Protein AF-A0A7C3CEM9-F1 (afdb_monomer_lite)

Sequence (308 aa):
MSDKPGARSRAERVAAATAAPSFWHRLLSWPRARAAWGRVAACLATAAIWWAVMEAWSPPFPYRAGDLPARDITARCAFEVVPSPELALVLDTEAQHTGSAAASGETIRLPRGHVLAHARHPITPAHIRLLRAEHAVYVASRSWLEAASYACAVAGLCLAIFVLCGVYLHYHYDALVWNLRSFLAMLGLSIVLLASAKAASADALRAELVPLLLFAMTVRAVFPREPSLLLAAVATLLVTVELGQGLGEFIIALSSAFAAILWLNHIRTRTKLLAVGGFTAGVTALTAIGVGILMEQTYGVVGAWRWL

Radius of gyration: 25.86 Å; chains: 1; bounding box: 63×43×93 Å

pLDDT: mean 73.72, std 13.26, range [33.94, 93.19]

Structure (mmCIF, N/CA/C/O backbone):
data_AF-A0A7C3CEM9-F1
#
_entry.id   AF-A0A7C3CEM9-F1
#
loop_
_atom_site.group_PDB
_atom_site.id
_atom_site.type_symbol
_atom_site.label_atom_id
_atom_site.label_alt_id
_atom_site.label_comp_id
_atom_site.label_asym_id
_atom_site.label_entity_id
_atom_site.label_seq_id
_atom_site.pdbx_PDB_ins_code
_atom_site.Cartn_x
_atom_site.Cartn_y
_atom_site.Cartn_z
_atom_site.occupancy
_atom_site.B_iso_or_equiv
_atom_site.auth_seq_id
_atom_site.auth_comp_id
_atom_site.auth_asym_id
_atom_site.auth_atom_id
_atom_site.pdbx_PDB_model_num
ATOM 1 N N . MET A 1 1 ? 36.452 14.705 -58.010 1.00 40.28 1 MET A N 1
ATOM 2 C CA . MET A 1 1 ? 36.272 15.772 -57.003 1.00 40.28 1 MET A CA 1
ATOM 3 C C . MET A 1 1 ? 35.427 15.208 -55.879 1.00 40.28 1 MET A C 1
ATOM 5 O O . MET A 1 1 ? 34.293 14.833 -56.126 1.00 40.28 1 MET A O 1
ATOM 9 N N . SER A 1 2 ? 36.035 15.011 -54.709 1.00 49.09 2 SER A N 1
ATOM 10 C CA . SER A 1 2 ? 35.391 14.420 -53.532 1.00 49.09 2 SER A CA 1
ATOM 11 C C . SER A 1 2 ? 34.765 15.544 -52.714 1.00 49.09 2 SER A C 1
ATOM 13 O O . SER A 1 2 ? 35.490 16.381 -52.175 1.00 49.09 2 SER A O 1
ATOM 15 N N . ASP A 1 3 ? 33.436 15.603 -52.703 1.00 46.53 3 ASP A N 1
ATOM 16 C CA . ASP A 1 3 ? 32.670 16.590 -51.950 1.00 46.53 3 ASP A CA 1
ATOM 17 C C . ASP A 1 3 ? 32.630 16.153 -50.477 1.00 46.53 3 ASP A C 1
ATOM 19 O O . ASP A 1 3 ? 32.014 15.145 -50.120 1.00 46.53 3 ASP A O 1
ATOM 23 N N . LYS A 1 4 ? 33.390 16.841 -49.618 1.00 50.44 4 LYS A N 1
ATOM 24 C CA . LYS A 1 4 ? 33.390 16.572 -48.174 1.00 50.44 4 LYS A CA 1
ATOM 25 C C . LYS A 1 4 ? 32.150 17.234 -47.567 1.00 50.44 4 LYS A C 1
ATOM 27 O O . LYS A 1 4 ? 32.004 18.445 -47.719 1.00 50.44 4 LYS A O 1
ATOM 32 N N . PRO A 1 5 ? 31.299 16.506 -46.821 1.00 52.69 5 PRO A N 1
ATOM 33 C CA . PRO A 1 5 ? 30.138 17.111 -46.184 1.00 52.69 5 PRO A CA 1
ATOM 34 C C . PRO A 1 5 ? 30.590 18.178 -45.177 1.00 52.69 5 PRO A C 1
ATOM 36 O O . PRO A 1 5 ? 31.401 17.909 -44.287 1.00 52.69 5 PRO A O 1
ATOM 39 N N . GLY A 1 6 ? 30.083 19.401 -45.356 1.00 59.97 6 GLY A N 1
ATOM 40 C CA . GLY A 1 6 ? 30.424 20.571 -44.549 1.00 59.97 6 GLY A CA 1
ATOM 41 C C . GLY A 1 6 ? 30.197 20.342 -43.053 1.00 59.97 6 GLY A C 1
ATOM 42 O O . GLY A 1 6 ? 29.186 19.778 -42.628 1.00 59.97 6 GLY A O 1
ATOM 43 N N . ALA A 1 7 ? 31.164 20.769 -42.241 1.00 60.16 7 ALA A N 1
ATOM 44 C CA . ALA A 1 7 ? 31.118 20.627 -40.792 1.00 60.16 7 ALA A CA 1
ATOM 45 C C . ALA A 1 7 ? 29.964 21.455 -40.201 1.00 60.16 7 ALA A C 1
ATOM 47 O O . ALA A 1 7 ? 29.966 22.682 -40.293 1.00 60.16 7 ALA A O 1
ATOM 48 N N . ARG A 1 8 ? 29.001 20.781 -39.555 1.00 62.88 8 ARG A N 1
ATOM 49 C CA . ARG A 1 8 ? 27.850 21.426 -38.901 1.00 62.88 8 ARG A CA 1
ATOM 50 C C . ARG A 1 8 ? 28.294 22.495 -37.904 1.00 62.88 8 ARG A C 1
ATOM 52 O O . ARG A 1 8 ? 29.136 22.237 -37.022 1.00 62.88 8 ARG A O 1
ATOM 59 N N . SER A 1 9 ? 27.687 23.671 -38.029 1.00 68.50 9 SER A N 1
ATOM 60 C CA . SER A 1 9 ? 27.961 24.851 -37.208 1.00 68.50 9 SER A CA 1
ATOM 61 C C . SER A 1 9 ? 27.660 24.570 -35.731 1.00 68.50 9 SER A C 1
ATOM 63 O O . SER A 1 9 ? 26.767 23.792 -35.390 1.00 68.50 9 SER A O 1
ATOM 65 N N . ARG A 1 10 ? 28.402 25.210 -34.816 1.00 59.34 10 ARG A N 1
ATOM 66 C CA . ARG A 1 10 ? 28.158 25.111 -33.363 1.00 59.34 10 ARG A CA 1
ATOM 67 C C . ARG A 1 10 ? 26.716 25.507 -33.015 1.00 59.34 10 ARG A C 1
ATOM 69 O O . ARG A 1 10 ? 26.140 24.911 -32.114 1.00 59.34 10 ARG A O 1
ATOM 76 N N . ALA A 1 11 ? 26.121 26.428 -33.774 1.00 67.31 11 ALA A N 1
ATOM 77 C CA . ALA A 1 11 ? 24.723 26.827 -33.631 1.00 67.31 11 ALA A CA 1
ATOM 78 C C . ALA A 1 11 ? 23.741 25.707 -34.019 1.00 67.31 11 ALA A C 1
ATOM 80 O O . ALA A 1 11 ? 22.773 25.490 -33.303 1.00 67.31 11 ALA A O 1
ATOM 81 N N . GLU A 1 12 ? 24.016 24.933 -35.075 1.00 61.84 12 GLU A N 1
ATOM 82 C CA . GLU A 1 12 ? 23.191 23.771 -35.453 1.00 61.84 12 GLU A CA 1
ATOM 83 C C . GLU A 1 12 ? 23.283 22.644 -34.422 1.00 61.84 12 GLU A C 1
ATOM 85 O O . GLU A 1 12 ? 22.293 21.972 -34.145 1.00 61.84 12 GLU A O 1
ATOM 90 N N . ARG A 1 13 ? 24.460 22.447 -33.812 1.00 59.59 13 ARG A N 1
ATOM 91 C CA . ARG A 1 13 ? 24.627 21.470 -32.723 1.00 59.59 13 ARG A CA 1
ATOM 92 C C . ARG A 1 13 ? 23.879 21.889 -31.460 1.00 59.59 13 ARG A C 1
ATOM 94 O O . ARG A 1 13 ? 23.304 21.037 -30.793 1.00 59.59 13 ARG A O 1
ATOM 101 N N . VAL A 1 14 ? 23.861 23.185 -31.153 1.00 58.22 14 VAL A N 1
ATOM 102 C CA . VAL A 1 14 ? 23.105 23.735 -30.020 1.00 58.22 14 VAL A CA 1
ATOM 103 C C . VAL A 1 14 ? 21.601 23.702 -30.300 1.00 58.22 14 VAL A C 1
ATOM 105 O O . VAL A 1 14 ? 20.853 23.285 -29.427 1.00 58.22 14 VAL A O 1
ATOM 108 N N . ALA A 1 15 ? 21.160 24.026 -31.519 1.00 55.03 15 ALA A N 1
ATOM 109 C CA . ALA A 1 15 ? 19.759 23.940 -31.936 1.00 55.03 15 ALA A CA 1
ATOM 110 C C . ALA A 1 15 ? 19.229 22.494 -31.940 1.00 55.03 15 ALA A C 1
ATOM 112 O O . ALA A 1 15 ? 18.098 22.246 -31.534 1.00 55.03 15 ALA A O 1
ATOM 113 N N . ALA A 1 16 ? 20.056 21.520 -32.333 1.00 55.16 16 ALA A N 1
ATOM 114 C CA . ALA A 1 16 ? 19.718 20.100 -32.236 1.00 55.16 16 ALA A CA 1
ATOM 115 C C . ALA A 1 16 ? 19.672 19.595 -30.781 1.00 55.16 16 ALA A C 1
ATOM 117 O O . ALA A 1 16 ? 18.919 18.672 -30.482 1.00 55.16 16 ALA A O 1
ATOM 118 N N . ALA A 1 17 ? 20.448 20.200 -29.875 1.00 57.91 17 ALA A N 1
ATOM 119 C CA . ALA A 1 17 ? 20.418 19.887 -28.447 1.00 57.91 17 ALA A CA 1
ATOM 120 C C . ALA A 1 17 ? 19.236 20.550 -27.712 1.00 57.91 17 ALA A C 1
ATOM 122 O O . ALA A 1 17 ? 18.748 19.998 -26.728 1.00 57.91 17 ALA A O 1
ATOM 123 N N . THR A 1 18 ? 18.749 21.704 -28.184 1.00 50.19 18 THR A N 1
ATOM 124 C CA . THR A 1 18 ? 17.581 22.401 -27.615 1.00 50.19 18 THR A CA 1
ATOM 125 C C . THR A 1 18 ? 16.252 21.989 -28.246 1.00 50.19 18 THR A C 1
ATOM 127 O O . THR A 1 18 ? 15.205 22.193 -27.636 1.00 50.19 18 THR A O 1
ATOM 130 N N . ALA A 1 19 ? 16.264 21.332 -29.407 1.00 51.72 19 ALA A N 1
ATOM 131 C CA . ALA A 1 19 ? 15.084 20.724 -30.014 1.00 51.72 19 ALA A CA 1
ATOM 132 C C . ALA A 1 19 ? 14.790 19.328 -29.433 1.00 51.72 19 ALA A C 1
ATOM 134 O O . ALA A 1 19 ? 14.560 18.370 -30.169 1.00 51.72 19 ALA A O 1
ATOM 135 N N . ALA A 1 20 ? 14.771 19.192 -28.104 1.00 55.62 20 ALA A N 1
ATOM 136 C CA . ALA A 1 20 ? 14.019 18.105 -27.493 1.00 55.62 20 ALA A CA 1
ATOM 137 C C . ALA A 1 20 ? 12.533 18.391 -27.789 1.00 55.62 20 ALA A C 1
ATOM 139 O O . ALA A 1 20 ? 12.031 19.434 -27.364 1.00 55.62 20 ALA A O 1
ATOM 140 N N . PRO A 1 21 ? 11.820 17.541 -28.553 1.00 56.59 21 PRO A N 1
ATOM 141 C CA . PRO A 1 21 ? 10.422 17.789 -28.881 1.00 56.59 21 PRO A CA 1
ATOM 142 C C . PRO A 1 21 ? 9.636 18.021 -27.597 1.00 56.59 21 PRO A C 1
ATOM 144 O O . PRO A 1 21 ? 9.720 17.203 -26.676 1.00 56.59 21 PRO A O 1
ATOM 147 N N . SER A 1 22 ? 8.902 19.132 -27.540 1.00 59.75 22 SER A N 1
ATOM 148 C CA . SER A 1 22 ? 8.152 19.518 -26.352 1.00 59.75 22 SER A CA 1
ATOM 149 C C . SER A 1 22 ? 7.199 18.396 -25.931 1.00 59.75 22 SER A C 1
ATOM 151 O O . SER A 1 22 ? 6.594 17.716 -26.767 1.00 59.75 22 SER A O 1
ATOM 153 N N . PHE A 1 23 ? 7.071 18.208 -24.616 1.00 61.41 23 PHE A N 1
ATOM 154 C CA . PHE A 1 23 ? 6.183 17.223 -23.990 1.00 61.41 23 PHE A CA 1
ATOM 155 C C . PHE A 1 23 ? 4.787 17.203 -24.638 1.00 61.41 23 PHE A C 1
ATOM 157 O O . PHE A 1 23 ? 4.276 16.138 -24.994 1.00 61.41 23 PHE A O 1
ATOM 164 N N . TRP A 1 24 ? 4.237 18.396 -24.888 1.00 59.81 24 TRP A N 1
ATOM 165 C CA . TRP A 1 24 ? 2.926 18.612 -25.491 1.00 59.81 24 TRP A CA 1
ATOM 166 C C . TRP A 1 24 ? 2.824 18.105 -26.929 1.00 59.81 24 TRP A C 1
ATOM 168 O O . TRP A 1 24 ? 1.836 17.466 -27.268 1.00 59.81 24 TRP A O 1
ATOM 178 N N . HIS A 1 25 ? 3.839 18.296 -27.776 1.00 63.19 25 HIS A N 1
ATOM 179 C CA . HIS A 1 25 ? 3.747 17.884 -29.181 1.00 63.19 25 HIS A CA 1
ATOM 180 C C . HIS A 1 25 ? 3.763 16.355 -29.351 1.00 63.19 25 HIS A C 1
ATOM 182 O O . HIS A 1 25 ? 3.172 15.832 -30.295 1.00 63.19 25 HIS A O 1
ATOM 188 N N . ARG A 1 26 ? 4.402 15.623 -28.426 1.00 62.25 26 ARG A N 1
ATOM 189 C CA . ARG A 1 26 ? 4.334 14.150 -28.373 1.00 62.25 26 ARG A CA 1
ATOM 190 C C . ARG A 1 26 ? 3.017 13.652 -27.773 1.00 62.25 26 ARG A C 1
ATOM 192 O O . ARG A 1 26 ? 2.481 12.651 -28.235 1.00 62.25 26 ARG A O 1
ATOM 199 N N . LEU A 1 27 ? 2.469 14.378 -26.795 1.00 63.22 27 LEU A N 1
ATOM 200 C CA . LEU A 1 27 ? 1.179 14.045 -26.187 1.00 63.22 27 LEU A CA 1
ATOM 201 C C . LEU A 1 27 ? 0.026 14.257 -27.180 1.00 63.22 27 LEU A C 1
ATOM 203 O O . LEU A 1 27 ? -0.891 13.449 -27.261 1.00 63.22 27 LEU A O 1
ATOM 207 N N . LEU A 1 28 ? 0.099 15.321 -27.982 1.00 63.16 28 LEU A N 1
ATOM 208 C CA . LEU A 1 28 ? -0.888 15.658 -29.009 1.00 63.16 28 LEU A CA 1
ATOM 209 C C . LEU A 1 28 ? -0.757 14.814 -30.290 1.00 63.16 28 LEU A C 1
ATOM 211 O O . LEU A 1 28 ? -1.727 14.717 -31.038 1.00 63.16 28 LEU A O 1
ATOM 215 N N . SER A 1 29 ? 0.392 14.175 -30.554 1.00 63.25 29 SER A N 1
ATOM 216 C CA . SER A 1 29 ? 0.555 13.236 -31.683 1.00 63.25 29 SER A CA 1
ATOM 217 C C . SER A 1 29 ? 0.147 11.791 -31.353 1.00 63.25 29 SER A C 1
ATOM 219 O O . SER A 1 29 ? -0.016 10.970 -32.261 1.00 63.25 29 SER A O 1
ATOM 221 N N . TRP A 1 30 ? -0.125 11.510 -30.074 1.00 56.12 30 TRP A N 1
ATOM 222 C CA . TRP A 1 30 ? -0.622 10.243 -29.531 1.00 56.12 30 TRP A CA 1
ATOM 223 C C . TRP A 1 30 ? -1.891 9.657 -30.196 1.00 56.12 30 TRP A C 1
ATOM 225 O O . TRP A 1 30 ? -1.940 8.434 -30.371 1.00 56.12 30 TRP A O 1
ATOM 235 N N . PRO A 1 31 ? -2.907 10.435 -30.641 1.00 56.78 31 PRO A N 1
ATOM 236 C CA . PRO A 1 31 ? -4.196 9.856 -31.026 1.00 56.78 31 PRO A CA 1
ATOM 237 C C . PRO A 1 31 ? -4.218 9.125 -32.383 1.00 56.78 31 PRO A C 1
ATOM 239 O O . PRO A 1 31 ? -5.260 8.581 -32.746 1.00 56.78 31 PRO A O 1
ATOM 242 N N . ARG A 1 32 ? -3.109 9.052 -33.141 1.00 56.69 32 ARG A N 1
ATOM 243 C CA . ARG A 1 32 ? -3.084 8.407 -34.477 1.00 56.69 32 ARG A CA 1
ATOM 244 C C . ARG A 1 32 ? -2.635 6.942 -34.508 1.00 56.69 32 ARG A C 1
ATOM 246 O O . ARG A 1 32 ? -2.828 6.283 -35.528 1.00 56.69 32 ARG A O 1
ATOM 253 N N . ALA A 1 33 ? -2.102 6.384 -33.422 1.00 61.75 33 ALA A N 1
ATOM 254 C CA . ALA A 1 33 ? -1.751 4.963 -33.375 1.00 61.75 33 ALA A CA 1
ATOM 255 C C . ALA A 1 33 ? -2.906 4.141 -32.776 1.00 61.75 33 ALA A C 1
ATOM 257 O O . ALA A 1 33 ? -3.117 4.159 -31.566 1.00 61.75 33 ALA A O 1
ATOM 258 N N . ARG A 1 34 ? -3.631 3.353 -33.588 1.00 58.56 34 ARG A N 1
ATOM 259 C CA . ARG A 1 34 ? -4.667 2.398 -33.111 1.00 58.56 34 ARG A CA 1
ATOM 260 C C . ARG A 1 34 ? -4.175 1.480 -31.976 1.00 58.56 34 ARG A C 1
ATOM 262 O O . ARG A 1 34 ? -4.958 1.074 -31.127 1.00 58.56 34 ARG A O 1
ATOM 269 N N . ALA A 1 35 ? -2.870 1.206 -31.923 1.00 61.72 35 ALA A N 1
ATOM 270 C CA . ALA A 1 35 ? -2.231 0.424 -30.866 1.00 61.72 35 ALA A CA 1
ATOM 271 C C . ALA A 1 35 ? -2.192 1.119 -29.486 1.00 61.72 35 ALA A C 1
ATOM 273 O O . ALA A 1 35 ? -2.075 0.438 -28.470 1.00 61.72 35 ALA A O 1
ATOM 274 N N . ALA A 1 36 ? -2.296 2.452 -29.419 1.00 63.38 36 ALA A N 1
ATOM 275 C CA . ALA A 1 36 ? -2.315 3.193 -28.156 1.00 63.38 36 ALA A CA 1
ATOM 276 C C . ALA A 1 36 ? -3.639 3.003 -27.398 1.00 63.38 36 ALA A C 1
ATOM 278 O O . ALA A 1 36 ? -3.631 2.756 -26.192 1.00 63.38 36 ALA A O 1
ATOM 279 N N . TRP A 1 37 ? -4.764 3.013 -28.117 1.00 69.50 37 TRP A N 1
ATOM 280 C CA . TRP A 1 37 ? -6.099 2.821 -27.543 1.00 69.50 37 TRP A CA 1
ATOM 281 C C . TRP A 1 37 ? -6.274 1.451 -26.881 1.00 69.50 37 TRP A C 1
ATOM 283 O O . TRP A 1 37 ? -6.866 1.370 -25.809 1.00 69.50 37 TRP A O 1
ATOM 293 N N . GLY A 1 38 ? -5.689 0.389 -27.448 1.00 71.06 38 GLY A N 1
ATOM 294 C CA . GLY A 1 38 ? -5.717 -0.944 -26.833 1.00 71.06 38 GLY A CA 1
ATOM 295 C C . GLY A 1 38 ? -5.021 -1.003 -25.466 1.00 71.06 38 GLY A C 1
ATOM 296 O O . GLY A 1 38 ? -5.452 -1.739 -24.583 1.00 71.06 38 GLY A O 1
ATOM 297 N N . ARG A 1 39 ? -3.980 -0.191 -25.249 1.00 72.44 39 ARG A N 1
ATOM 298 C CA . ARG A 1 39 ? -3.251 -0.137 -23.970 1.00 72.44 39 ARG A CA 1
ATOM 299 C C . ARG A 1 39 ? -3.963 0.726 -22.939 1.00 72.44 39 ARG A C 1
ATOM 301 O O . ARG A 1 39 ? -4.004 0.354 -21.774 1.00 72.44 39 ARG A O 1
ATOM 308 N N . VAL A 1 40 ? -4.569 1.830 -23.374 1.00 73.44 40 VAL A N 1
ATOM 309 C CA . VAL A 1 40 ? -5.460 2.629 -22.520 1.00 73.44 40 VAL A CA 1
ATOM 310 C C . VAL A 1 40 ? -6.644 1.777 -22.063 1.00 73.44 40 VAL A C 1
ATOM 312 O O . VAL A 1 40 ? -6.942 1.747 -20.874 1.00 73.44 40 VAL A O 1
ATOM 315 N N . ALA A 1 41 ? -7.250 1.009 -22.972 1.00 77.50 41 ALA A N 1
ATOM 316 C CA . ALA A 1 41 ? -8.309 0.062 -22.636 1.00 77.50 41 ALA A CA 1
ATOM 317 C C . ALA A 1 41 ? -7.832 -1.022 -21.653 1.00 77.50 41 ALA A C 1
ATOM 319 O O . ALA A 1 41 ? -8.552 -1.341 -20.715 1.00 77.50 41 ALA A O 1
ATOM 320 N N . ALA A 1 42 ? -6.612 -1.545 -21.810 1.00 77.19 42 ALA A N 1
ATOM 321 C CA . ALA A 1 42 ? -6.035 -2.500 -20.864 1.00 77.19 42 ALA A CA 1
ATOM 322 C C . ALA A 1 42 ? -5.761 -1.881 -19.478 1.00 77.19 42 ALA A C 1
ATOM 324 O O . ALA A 1 42 ? -6.085 -2.508 -18.474 1.00 77.19 42 ALA A O 1
ATOM 325 N N . CYS A 1 43 ? -5.248 -0.646 -19.398 1.00 76.62 43 CYS A N 1
ATOM 326 C CA . CYS A 1 43 ? -5.136 0.086 -18.128 1.00 76.62 43 CYS A CA 1
ATOM 327 C C . CYS A 1 43 ? -6.501 0.270 -17.461 1.00 76.62 43 CYS A C 1
ATOM 329 O O . CYS A 1 43 ? -6.631 0.024 -16.266 1.00 76.62 43 CYS A O 1
ATOM 331 N N . LEU A 1 44 ? -7.515 0.681 -18.230 1.00 79.56 44 LEU A N 1
ATOM 332 C CA . LEU A 1 44 ? -8.883 0.850 -17.737 1.00 79.56 44 LEU A CA 1
ATOM 333 C C . LEU A 1 44 ? -9.464 -0.477 -17.240 1.00 79.56 44 LEU A C 1
ATOM 335 O O . LEU A 1 44 ? -10.051 -0.520 -16.164 1.00 79.56 44 LEU A O 1
ATOM 339 N N . ALA A 1 45 ? -9.255 -1.564 -17.983 1.00 81.94 45 ALA A N 1
ATOM 340 C CA . ALA A 1 45 ? -9.696 -2.897 -17.592 1.00 81.94 45 ALA A CA 1
ATOM 341 C C . ALA A 1 45 ? -9.012 -3.362 -16.301 1.00 81.94 45 ALA A C 1
ATOM 343 O O . ALA A 1 45 ? -9.681 -3.868 -15.408 1.00 81.94 45 ALA A O 1
ATOM 344 N N . THR A 1 46 ? -7.703 -3.153 -16.154 1.00 78.44 46 THR A N 1
ATOM 345 C CA . THR A 1 46 ? -6.991 -3.482 -14.913 1.00 78.44 46 THR A CA 1
ATOM 346 C C . THR A 1 46 ? -7.435 -2.616 -13.749 1.00 78.44 46 THR A C 1
ATOM 348 O O . THR A 1 46 ? -7.652 -3.163 -12.676 1.00 78.44 46 THR A O 1
ATOM 351 N N . ALA A 1 47 ? -7.635 -1.313 -13.946 1.00 79.12 47 ALA A N 1
ATOM 352 C CA . ALA A 1 47 ? -8.186 -0.443 -12.912 1.00 79.12 47 ALA A CA 1
ATOM 353 C C . ALA A 1 47 ? -9.591 -0.902 -12.483 1.00 79.12 47 ALA A C 1
ATOM 355 O O . ALA A 1 47 ? -9.895 -0.892 -11.295 1.00 79.12 47 ALA A O 1
ATOM 356 N N . ALA A 1 48 ? -10.420 -1.378 -13.418 1.00 81.75 48 ALA A N 1
ATOM 357 C CA . ALA A 1 48 ? -11.743 -1.924 -13.123 1.00 81.75 48 ALA A CA 1
ATOM 358 C C . ALA A 1 48 ? -11.688 -3.282 -12.398 1.00 81.75 48 ALA A C 1
ATOM 360 O O . ALA A 1 48 ? -12.407 -3.481 -11.422 1.00 81.75 48 ALA A O 1
ATOM 361 N N . ILE A 1 49 ? -10.821 -4.206 -12.835 1.00 80.31 49 ILE A N 1
ATOM 362 C CA . ILE A 1 49 ? -10.587 -5.493 -12.150 1.00 80.31 49 ILE A CA 1
ATOM 363 C C . ILE A 1 49 ? -10.115 -5.231 -10.726 1.00 80.31 49 ILE A C 1
ATOM 365 O O . ILE A 1 49 ? -10.615 -5.824 -9.777 1.00 80.31 49 ILE A O 1
ATOM 369 N N . TRP A 1 50 ? -9.166 -4.318 -10.583 1.00 78.62 50 TRP A N 1
ATOM 370 C CA . TRP A 1 50 ? -8.643 -3.900 -9.302 1.00 78.62 50 TRP A CA 1
ATOM 371 C C . TRP A 1 50 ? -9.744 -3.306 -8.412 1.00 78.62 50 TRP A C 1
ATOM 373 O O . TRP A 1 50 ? -9.923 -3.764 -7.289 1.00 78.62 50 TRP A O 1
ATOM 383 N N . TRP A 1 51 ? -10.558 -2.390 -8.943 1.00 79.19 51 TRP A N 1
ATOM 384 C CA . TRP A 1 51 ? -11.690 -1.792 -8.229 1.00 79.19 51 TRP A CA 1
ATOM 385 C C . TRP A 1 51 ? -12.683 -2.847 -7.720 1.00 79.19 51 TRP A C 1
ATOM 387 O O . TRP A 1 51 ? -13.161 -2.753 -6.590 1.00 79.19 51 TRP A O 1
ATOM 397 N N . ALA A 1 52 ? -12.938 -3.887 -8.521 1.00 79.12 52 ALA A N 1
ATOM 398 C CA . ALA A 1 52 ? -13.788 -5.008 -8.136 1.00 79.12 52 ALA A CA 1
ATOM 399 C C . ALA A 1 52 ? -13.149 -5.904 -7.057 1.00 79.12 52 ALA A C 1
ATOM 401 O O . ALA A 1 52 ? -13.824 -6.286 -6.105 1.00 79.12 52 ALA A O 1
ATOM 402 N N . VAL A 1 53 ? -11.854 -6.225 -7.174 1.00 74.12 53 VAL A N 1
ATOM 403 C CA . VAL A 1 53 ? -11.120 -7.075 -6.209 1.00 74.12 53 VAL A CA 1
ATOM 404 C C . VAL A 1 53 ? -11.002 -6.411 -4.836 1.00 74.12 53 VAL A C 1
ATOM 406 O O . VAL A 1 53 ? -11.049 -7.086 -3.799 1.00 74.12 53 VAL A O 1
ATOM 409 N N . MET A 1 54 ? -10.844 -5.090 -4.814 1.00 69.75 54 MET A N 1
ATOM 410 C CA . MET A 1 54 ? -10.647 -4.351 -3.572 1.00 69.75 54 MET A CA 1
ATOM 411 C C . MET A 1 54 ? -11.940 -4.114 -2.799 1.00 69.75 54 MET A C 1
ATOM 413 O O . MET A 1 54 ? -11.862 -3.716 -1.643 1.00 69.75 54 MET A O 1
ATOM 417 N N . GLU A 1 55 ? -13.110 -4.434 -3.370 1.00 74.19 55 GLU A N 1
ATOM 418 C CA . GLU A 1 55 ? -14.404 -4.093 -2.769 1.00 74.19 55 GLU A CA 1
ATOM 419 C C . GLU A 1 55 ? -14.421 -2.614 -2.361 1.00 74.19 55 GLU A C 1
ATOM 421 O O . GLU A 1 55 ? -14.779 -2.266 -1.236 1.00 74.19 55 GLU A O 1
ATOM 426 N N . ALA A 1 56 ? -14.004 -1.738 -3.286 1.00 69.75 56 ALA A N 1
ATOM 427 C CA . ALA A 1 56 ? -13.748 -0.313 -3.044 1.00 69.75 56 ALA A CA 1
ATOM 428 C C . ALA A 1 56 ? -14.973 0.480 -2.534 1.00 69.75 56 ALA A C 1
ATOM 430 O O . ALA A 1 56 ? -14.877 1.662 -2.209 1.00 69.75 56 ALA A O 1
ATOM 431 N N . TRP A 1 57 ? -16.142 -0.159 -2.466 1.00 75.31 57 TRP A N 1
ATOM 432 C CA . TRP A 1 57 ? -17.348 0.329 -1.799 1.00 75.31 57 TRP A CA 1
ATOM 433 C C . TRP A 1 57 ? -17.281 0.248 -0.262 1.00 75.31 57 TRP A C 1
ATOM 435 O O . TRP A 1 57 ? -18.015 0.975 0.415 1.00 75.31 57 TRP A O 1
ATOM 445 N N . SER A 1 58 ? -16.400 -0.581 0.301 1.00 77.56 58 SER A N 1
ATOM 446 C CA . SER A 1 58 ? -16.181 -0.714 1.742 1.00 77.56 58 SER A CA 1
ATOM 447 C C . SER A 1 58 ? -14.884 -0.007 2.162 1.00 77.56 58 SER A C 1
ATOM 449 O O . SER A 1 58 ? -13.827 -0.275 1.596 1.00 77.56 58 SER A O 1
ATOM 451 N N . PRO A 1 59 ? -14.933 0.939 3.117 1.00 80.12 59 PRO A N 1
ATOM 452 C CA . PRO A 1 59 ? -13.721 1.559 3.634 1.00 80.12 59 PRO A CA 1
ATOM 453 C C . PRO A 1 59 ? -12.913 0.519 4.428 1.00 80.12 59 PRO A C 1
ATOM 455 O O . PRO A 1 59 ? -13.512 -0.215 5.216 1.00 80.12 59 PRO A O 1
ATOM 458 N N . PRO A 1 60 ? -11.579 0.460 4.271 1.00 80.88 60 PRO A N 1
ATOM 459 C CA . PRO A 1 60 ? -10.751 -0.497 4.993 1.00 80.88 60 PRO A CA 1
ATOM 460 C C . PRO A 1 60 ? -10.755 -0.209 6.498 1.00 80.88 60 PRO A C 1
ATOM 462 O O . PRO A 1 60 ? -10.931 0.932 6.938 1.00 80.88 60 PRO A O 1
ATOM 465 N N . PHE A 1 61 ? -10.532 -1.253 7.295 1.00 82.38 61 PHE A N 1
ATOM 466 C CA . PHE A 1 61 ? -10.377 -1.143 8.742 1.00 82.38 61 PHE A CA 1
ATOM 467 C C . PHE A 1 61 ? -8.937 -0.710 9.083 1.00 82.38 61 PHE A C 1
ATOM 469 O O . PHE A 1 61 ? -8.017 -1.502 8.878 1.00 82.38 61 PHE A O 1
ATOM 476 N N . PRO A 1 62 ? -8.713 0.510 9.610 1.00 77.62 62 PRO A N 1
ATOM 477 C CA . PRO A 1 62 ? -7.369 1.089 9.688 1.00 77.62 62 PRO A CA 1
ATOM 478 C C . PRO A 1 62 ? -6.597 0.725 10.967 1.00 77.62 62 PRO A C 1
ATOM 480 O O . PRO A 1 62 ? -5.415 1.037 11.067 1.00 77.62 62 PRO A O 1
ATOM 483 N N . TYR A 1 63 ? -7.244 0.115 11.965 1.00 79.12 63 TYR A N 1
ATOM 484 C CA . TYR A 1 63 ? -6.662 -0.080 13.297 1.00 79.12 63 TYR A CA 1
ATOM 485 C C . TYR A 1 63 ? -5.998 -1.451 13.447 1.00 79.12 63 TYR A C 1
ATOM 487 O O . TYR A 1 63 ? -6.562 -2.467 13.029 1.00 79.12 63 TYR A O 1
ATOM 495 N N . ARG A 1 64 ? -4.839 -1.512 14.113 1.00 76.38 64 ARG A N 1
ATOM 496 C CA . ARG A 1 64 ? -4.155 -2.767 14.456 1.00 76.38 64 ARG A CA 1
ATOM 497 C C . ARG A 1 64 ? -3.848 -2.865 15.943 1.00 76.38 64 ARG A C 1
ATOM 499 O O . ARG A 1 64 ? -3.782 -1.879 16.673 1.00 76.38 64 ARG A O 1
ATOM 506 N N . ALA A 1 65 ? -3.705 -4.103 16.407 1.00 74.94 65 ALA A N 1
ATOM 507 C CA . ALA A 1 65 ? -3.326 -4.361 17.787 1.00 74.94 65 ALA A CA 1
ATOM 508 C C . ALA A 1 65 ? -1.905 -3.834 18.041 1.00 74.94 65 ALA A C 1
ATOM 510 O O . ALA A 1 65 ? -0.991 -4.112 17.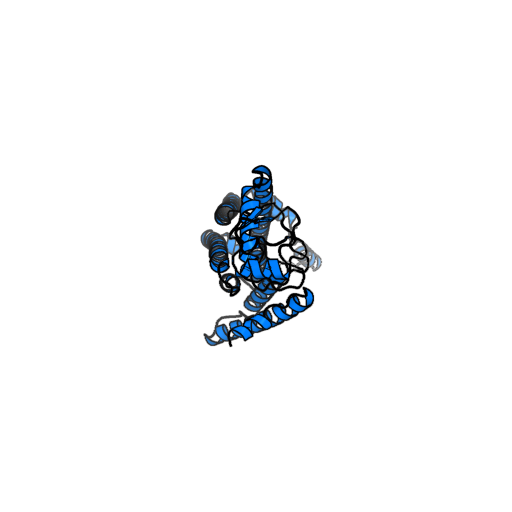266 1.00 74.94 65 ALA A O 1
ATOM 511 N N . GLY A 1 66 ? -1.728 -3.105 19.140 1.00 72.94 66 GLY A N 1
ATOM 512 C CA . GLY A 1 66 ? -0.462 -2.472 19.507 1.00 72.94 66 GLY A CA 1
ATOM 513 C C . GLY A 1 66 ? -0.243 -1.075 18.923 1.00 72.94 66 GLY A C 1
ATOM 514 O O . GLY A 1 66 ? 0.749 -0.450 19.290 1.00 72.94 66 GLY A O 1
ATOM 515 N N . ASP A 1 67 ? -1.145 -0.561 18.081 1.00 72.56 67 ASP A N 1
ATOM 516 C CA . ASP A 1 67 ? -1.079 0.834 17.634 1.00 72.56 67 ASP A CA 1
ATOM 517 C C . ASP A 1 67 ? -1.341 1.783 18.813 1.00 72.56 67 ASP A C 1
ATOM 519 O O . ASP A 1 67 ? -2.174 1.497 19.676 1.00 72.56 67 ASP A O 1
ATOM 523 N N . LEU A 1 68 ? -0.645 2.924 18.845 1.00 74.00 68 LEU A N 1
ATOM 524 C CA . LEU A 1 68 ? -0.922 4.017 19.778 1.00 74.00 68 LEU A CA 1
ATOM 525 C C . LEU A 1 68 ? -1.610 5.149 19.004 1.00 74.00 68 LEU A C 1
ATOM 527 O O . LEU A 1 68 ? -0.975 5.785 18.153 1.00 74.00 68 LEU A O 1
ATOM 531 N N . PRO A 1 69 ? -2.901 5.416 19.247 1.00 76.00 69 PRO A N 1
ATOM 532 C CA . PRO A 1 69 ? -3.593 6.486 18.559 1.00 76.00 69 PRO A CA 1
ATOM 533 C C . PRO A 1 69 ? -3.140 7.843 19.114 1.00 76.00 69 PRO A C 1
ATOM 535 O O . PRO A 1 69 ? -3.060 8.043 20.324 1.00 76.00 69 PRO A O 1
ATOM 538 N N . ALA A 1 70 ? -2.855 8.799 18.226 1.00 74.56 70 ALA A N 1
ATOM 539 C CA . ALA A 1 70 ? -2.447 10.154 18.620 1.00 74.56 70 ALA A CA 1
ATOM 540 C C . ALA A 1 70 ? -3.596 10.974 19.242 1.00 74.56 70 ALA A C 1
ATOM 542 O O . ALA A 1 70 ? -3.362 11.975 19.911 1.00 74.56 70 ALA A O 1
ATOM 543 N N . ARG A 1 71 ? -4.844 10.557 19.006 1.00 81.19 71 ARG A N 1
ATOM 544 C CA . ARG A 1 71 ? -6.072 11.182 19.509 1.00 81.19 71 ARG A CA 1
ATOM 545 C C . ARG A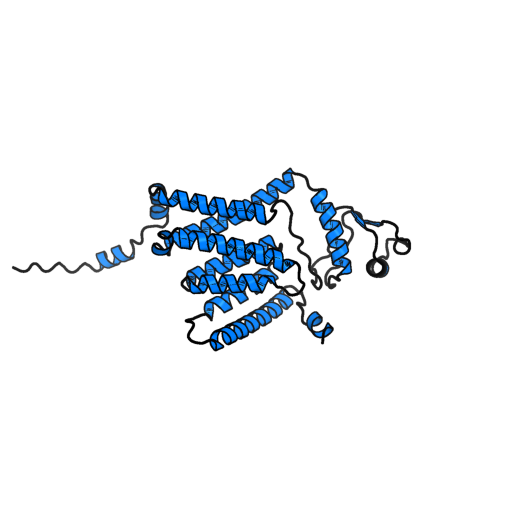 1 71 ? -7.049 10.112 19.971 1.00 81.19 71 ARG A C 1
ATOM 547 O O . ARG A 1 71 ? -6.995 8.996 19.457 1.00 81.19 71 ARG A O 1
ATOM 554 N N . ASP A 1 72 ? -7.964 10.483 20.857 1.00 82.44 72 ASP A N 1
ATOM 555 C CA . ASP A 1 72 ? -9.029 9.591 21.304 1.00 82.44 72 ASP A CA 1
ATOM 556 C C . ASP A 1 72 ? -9.833 9.083 20.103 1.00 82.44 72 ASP A C 1
ATOM 558 O O . ASP A 1 72 ? -10.279 9.856 19.243 1.00 82.44 72 ASP A O 1
ATOM 562 N N . ILE A 1 73 ? -9.997 7.764 20.026 1.00 83.38 73 ILE A N 1
ATOM 563 C CA . ILE A 1 73 ? -10.845 7.131 19.025 1.00 83.38 73 ILE A CA 1
ATOM 564 C C . ILE A 1 73 ? -12.258 7.127 19.584 1.00 83.38 73 ILE A C 1
ATOM 566 O O . ILE A 1 73 ? -12.530 6.473 20.586 1.00 83.38 73 ILE A O 1
ATOM 570 N N . THR A 1 74 ? -13.160 7.845 18.927 1.00 85.44 74 THR A N 1
ATOM 571 C CA . THR A 1 74 ? -14.569 7.928 19.310 1.00 85.44 74 THR A CA 1
ATOM 572 C C . THR A 1 74 ? -15.461 7.160 18.338 1.00 85.44 74 THR A C 1
ATOM 574 O O . THR A 1 74 ? -15.155 7.030 17.150 1.00 85.44 74 THR A O 1
ATOM 577 N N . ALA A 1 75 ? -16.580 6.641 18.841 1.00 83.38 75 ALA A N 1
ATOM 578 C CA . ALA A 1 75 ? -17.566 5.922 18.045 1.00 83.38 75 ALA A CA 1
ATOM 579 C C . ALA A 1 75 ? -18.201 6.848 16.993 1.00 83.38 75 ALA A C 1
ATOM 581 O O . ALA A 1 75 ? -18.791 7.876 17.339 1.00 83.38 75 ALA A O 1
ATOM 582 N N . ARG A 1 76 ? -18.140 6.485 15.705 1.00 83.44 76 ARG A N 1
ATOM 583 C CA . ARG A 1 76 ? -18.759 7.275 14.619 1.00 83.44 76 ARG A CA 1
ATOM 584 C C . ARG A 1 76 ? -20.259 7.028 14.534 1.00 83.44 76 ARG A C 1
ATOM 586 O O . ARG A 1 76 ? -21.025 7.918 14.162 1.00 83.44 76 ARG A O 1
ATOM 593 N N . CYS A 1 77 ? -20.682 5.813 14.868 1.00 82.12 77 CYS A N 1
ATOM 594 C CA . CYS A 1 77 ? -22.076 5.394 14.899 1.00 82.12 77 CYS A CA 1
ATOM 595 C C . CYS A 1 77 ? -22.472 4.900 16.297 1.00 82.12 77 CYS A C 1
ATOM 597 O O . CYS A 1 77 ? -21.616 4.557 17.105 1.00 82.12 77 CYS A O 1
ATOM 599 N N . ALA A 1 78 ? -23.774 4.925 16.594 1.00 82.44 78 ALA A N 1
ATOM 600 C CA . ALA A 1 78 ? -24.275 4.278 17.796 1.00 82.44 78 ALA A CA 1
ATOM 601 C C . ALA A 1 78 ? -24.392 2.788 17.486 1.00 82.44 78 ALA A C 1
ATOM 603 O O . ALA A 1 78 ? -24.948 2.437 16.443 1.00 82.44 78 ALA A O 1
ATOM 604 N N . PHE A 1 79 ? -23.868 1.938 18.359 1.00 83.94 79 PHE A N 1
ATOM 605 C CA . PHE A 1 79 ? -23.859 0.499 18.141 1.00 83.94 79 PHE A CA 1
ATOM 606 C C . PHE A 1 79 ? -24.044 -0.252 19.453 1.00 83.94 79 PHE A C 1
ATOM 608 O O . PHE A 1 79 ? -23.896 0.298 20.544 1.00 83.94 79 PHE A O 1
ATOM 615 N N . GLU A 1 80 ? -24.411 -1.513 19.316 1.00 81.75 80 GLU A N 1
ATOM 616 C CA . GLU A 1 80 ? -24.692 -2.419 20.414 1.00 81.75 80 GLU A CA 1
ATOM 617 C C . GLU A 1 80 ? -23.615 -3.501 20.440 1.00 81.75 80 GLU A C 1
ATOM 619 O O . GLU A 1 80 ? -23.279 -4.077 19.402 1.00 81.75 80 GLU A O 1
ATOM 624 N N . VAL A 1 81 ? -23.031 -3.742 21.614 1.00 78.75 81 VAL A N 1
ATOM 625 C CA . VAL A 1 81 ? -21.990 -4.757 21.802 1.00 78.75 81 VAL A CA 1
ATOM 626 C C . VAL A 1 81 ? -22.266 -5.568 23.059 1.00 78.75 81 VAL A C 1
ATOM 628 O O . VAL A 1 81 ? -22.634 -5.026 24.100 1.00 78.75 81 VAL A O 1
ATOM 631 N N . VAL A 1 82 ? -22.045 -6.878 22.957 1.00 75.81 82 VAL A N 1
ATOM 632 C CA . VAL A 1 82 ? -22.004 -7.781 24.109 1.00 75.81 82 VAL A CA 1
ATOM 633 C C . VAL A 1 82 ? -20.577 -7.755 24.669 1.00 75.81 82 VAL A C 1
ATOM 635 O O . VAL A 1 82 ? -19.646 -8.157 23.957 1.00 75.81 82 VAL A O 1
ATOM 638 N N . PRO A 1 83 ? -20.353 -7.270 25.902 1.00 64.94 83 PRO A N 1
ATOM 639 C CA . PRO A 1 83 ? -19.013 -7.189 26.466 1.00 64.94 83 PRO A CA 1
ATOM 640 C C . PRO A 1 83 ? -18.425 -8.587 26.698 1.00 64.94 83 PRO A C 1
ATOM 642 O O . PRO A 1 83 ? -18.990 -9.399 27.423 1.00 64.94 83 PRO A O 1
ATOM 645 N N . SER A 1 84 ? -17.260 -8.883 26.113 1.00 64.88 84 SER A N 1
ATOM 646 C CA . SER A 1 84 ? -16.431 -10.011 26.576 1.00 64.88 84 SER A CA 1
ATOM 647 C C . SER A 1 84 ? -15.863 -9.700 27.973 1.00 64.88 84 SER A C 1
ATOM 649 O O . SER A 1 84 ? -15.612 -8.527 28.225 1.00 64.88 84 SER A O 1
ATOM 651 N N . PRO A 1 85 ? -15.564 -10.674 28.853 1.00 61.41 85 PRO A N 1
ATOM 652 C CA . PRO A 1 85 ? -15.072 -10.405 30.216 1.00 61.41 85 PRO A CA 1
ATOM 653 C C . PRO A 1 85 ? -13.789 -9.552 30.264 1.00 61.41 85 PRO A C 1
ATOM 655 O O . PRO A 1 85 ? -13.631 -8.720 31.147 1.00 61.41 85 PRO A O 1
ATOM 658 N N . GLU A 1 86 ? -12.900 -9.681 29.273 1.00 64.94 86 GLU A N 1
ATOM 659 C CA . GLU A 1 86 ? -11.726 -8.801 29.116 1.00 64.94 86 GLU A CA 1
ATOM 660 C C . GLU A 1 86 ? -12.109 -7.351 28.787 1.00 64.94 86 GLU A C 1
ATOM 662 O O . GLU A 1 86 ? -11.456 -6.411 29.224 1.00 64.94 86 GLU A O 1
ATOM 667 N N . LEU A 1 87 ? -13.163 -7.178 27.987 1.00 63.59 87 LEU A N 1
ATOM 668 C CA . LEU A 1 87 ? -13.680 -5.875 27.581 1.00 63.59 87 LEU A CA 1
ATOM 669 C C . LEU A 1 87 ? -14.515 -5.246 28.696 1.00 63.59 87 LEU A C 1
ATOM 671 O O . LEU A 1 87 ? -14.461 -4.038 28.853 1.00 63.59 87 LEU A O 1
ATOM 675 N N . ALA A 1 88 ? -15.234 -6.055 29.478 1.00 61.03 88 ALA A N 1
ATOM 676 C CA . ALA A 1 88 ? -15.879 -5.633 30.713 1.00 61.03 88 ALA A CA 1
ATOM 677 C C . ALA A 1 88 ? -14.842 -5.060 31.677 1.00 61.03 88 ALA A C 1
ATOM 679 O O . ALA A 1 88 ? -15.020 -3.952 32.146 1.00 61.03 88 ALA A O 1
ATOM 680 N N . LEU A 1 89 ? -13.701 -5.735 31.855 1.00 60.81 89 LEU A N 1
ATOM 681 C CA . LEU A 1 89 ? -12.616 -5.231 32.695 1.00 60.81 89 LEU A CA 1
ATOM 682 C C . LEU A 1 89 ? -12.045 -3.898 32.180 1.00 60.81 89 LEU A C 1
ATOM 684 O O . LEU A 1 89 ? -11.802 -2.996 32.970 1.00 60.81 89 LEU A O 1
ATOM 688 N N . VAL A 1 90 ? -11.839 -3.756 30.866 1.00 63.03 90 VAL A N 1
ATOM 689 C CA . VAL A 1 90 ? -11.357 -2.501 30.253 1.00 63.03 90 VAL A CA 1
ATOM 690 C C . VAL A 1 90 ? -12.389 -1.384 30.409 1.00 63.03 90 VAL A C 1
ATOM 692 O O . VAL A 1 90 ? -12.047 -0.304 30.875 1.00 63.03 90 VAL A O 1
ATOM 695 N N . LEU A 1 91 ? -13.655 -1.663 30.094 1.00 63.12 91 LEU A N 1
ATOM 696 C CA . LEU A 1 91 ? -14.752 -0.718 30.265 1.00 63.12 91 LEU A CA 1
ATOM 697 C C . LEU A 1 91 ? -14.946 -0.357 31.741 1.00 63.12 91 LEU A C 1
ATOM 699 O O . LEU A 1 91 ? -15.172 0.803 32.016 1.00 63.12 91 LEU A O 1
ATOM 703 N N . ASP A 1 92 ? -14.795 -1.282 32.688 1.00 54.84 92 ASP A N 1
ATOM 704 C CA . ASP A 1 92 ? -14.930 -1.027 34.130 1.00 54.84 92 ASP A CA 1
ATOM 705 C C . ASP A 1 92 ? -13.728 -0.253 34.698 1.00 54.84 92 ASP A C 1
ATOM 707 O O . ASP A 1 92 ? -13.891 0.561 35.606 1.00 54.84 92 ASP A O 1
ATOM 711 N N . THR A 1 93 ? -12.520 -0.469 34.159 1.00 56.75 93 THR A N 1
ATOM 712 C CA . THR A 1 93 ? -11.318 0.300 34.541 1.00 56.75 93 THR A CA 1
ATOM 713 C C . THR A 1 93 ? -11.384 1.735 34.007 1.00 56.75 93 THR A C 1
ATOM 715 O O . THR A 1 93 ? -10.818 2.644 34.611 1.00 56.75 93 THR A O 1
ATOM 718 N N . GLU A 1 94 ? -12.089 1.944 32.892 1.00 55.94 94 GLU A N 1
ATOM 719 C CA . GLU A 1 94 ? -12.180 3.227 32.186 1.00 55.94 94 GLU A CA 1
ATOM 720 C C . GLU A 1 94 ? -13.541 3.946 32.371 1.00 55.94 94 GLU A C 1
ATOM 722 O O . GLU A 1 94 ? -13.662 5.134 32.064 1.00 55.94 94 GLU A O 1
ATOM 727 N N . ALA A 1 95 ? -14.569 3.292 32.932 1.00 52.28 95 ALA A N 1
ATOM 728 C CA . ALA A 1 95 ? -15.902 3.859 33.153 1.00 52.28 95 ALA A CA 1
ATOM 729 C C . ALA A 1 95 ? -16.073 4.434 34.562 1.00 52.28 95 ALA A C 1
ATOM 731 O O . ALA A 1 95 ? -16.558 3.784 35.486 1.00 52.28 95 ALA A O 1
ATOM 732 N N . GLN A 1 96 ? -15.846 5.740 34.676 1.00 48.31 96 GLN A N 1
ATOM 733 C CA . GLN A 1 96 ? -16.457 6.556 35.728 1.00 48.31 96 GLN A CA 1
ATOM 734 C C . GLN A 1 96 ? -17.903 6.994 35.380 1.00 48.31 96 GLN A C 1
ATOM 736 O O . GLN A 1 96 ? -18.537 7.664 36.192 1.00 48.31 96 GLN A O 1
ATOM 741 N N . HIS A 1 97 ? -18.471 6.603 34.218 1.00 46.62 97 HIS A N 1
ATOM 742 C CA . HIS A 1 97 ? -19.784 7.108 33.756 1.00 46.62 97 HIS A CA 1
ATOM 743 C C . HIS A 1 97 ? -20.822 6.113 33.193 1.00 46.62 97 HIS A C 1
ATOM 745 O O . HIS A 1 97 ? -21.922 6.549 32.860 1.00 46.62 97 HIS A O 1
ATOM 751 N N . THR A 1 98 ? -20.591 4.799 33.176 1.00 39.34 98 THR A N 1
ATOM 752 C CA . THR A 1 98 ? -21.678 3.826 32.918 1.00 39.34 98 THR A CA 1
ATOM 753 C C . THR A 1 98 ? -21.663 2.754 33.986 1.00 39.34 98 THR A C 1
ATOM 755 O O . THR A 1 98 ? -20.833 1.853 33.970 1.00 39.34 98 THR A O 1
ATOM 758 N N . GLY A 1 99 ? -22.570 2.886 34.952 1.00 39.84 99 GLY A N 1
ATOM 759 C CA . GLY A 1 99 ? -22.718 1.919 36.026 1.00 39.84 99 GLY A CA 1
ATOM 760 C C . GLY A 1 99 ? -23.004 0.513 35.494 1.00 39.84 99 GLY A C 1
ATOM 761 O O . GLY A 1 99 ? -23.924 0.317 34.708 1.00 39.84 99 GLY A O 1
ATOM 762 N N . SER A 1 100 ? -22.242 -0.461 35.994 1.00 44.12 100 SER A N 1
ATOM 763 C CA . SER A 1 100 ? -22.732 -1.791 36.378 1.00 44.12 100 SER A CA 1
ATOM 764 C C . SER A 1 100 ? -23.452 -2.643 35.310 1.00 44.12 100 SER A C 1
ATOM 766 O O . SER A 1 100 ? -24.254 -3.503 35.672 1.00 44.12 100 SER A O 1
ATOM 768 N N . ALA A 1 101 ? -23.180 -2.474 34.015 1.00 45.00 101 ALA A N 1
ATOM 769 C CA . ALA A 1 101 ? -23.791 -3.314 32.970 1.00 45.00 101 ALA A CA 1
ATOM 770 C C . ALA A 1 101 ? -22.875 -4.445 32.457 1.00 45.00 101 ALA A C 1
ATOM 772 O O . ALA A 1 101 ? -23.336 -5.370 31.790 1.00 45.00 101 ALA A O 1
ATOM 773 N N . ALA A 1 102 ? -21.578 -4.415 32.778 1.00 45.44 102 ALA A N 1
ATOM 774 C CA . ALA A 1 102 ? -20.592 -5.316 32.181 1.00 45.44 102 ALA A CA 1
ATOM 775 C C . ALA A 1 102 ? -20.592 -6.748 32.768 1.00 45.44 102 ALA A C 1
ATOM 777 O O . ALA A 1 102 ? -20.070 -7.671 32.144 1.00 45.44 102 ALA A O 1
ATOM 778 N N . ALA A 1 103 ? -21.230 -6.962 33.926 1.00 46.16 103 ALA A N 1
ATOM 779 C CA . ALA A 1 103 ? -21.278 -8.258 34.612 1.00 46.16 103 ALA A CA 1
ATOM 780 C C . ALA A 1 103 ? -22.466 -9.163 34.213 1.00 46.16 103 ALA A C 1
ATOM 782 O O . ALA A 1 103 ? -22.480 -10.335 34.584 1.00 46.16 103 ALA A O 1
ATOM 783 N N . SER A 1 104 ? -23.447 -8.659 33.451 1.00 46.69 104 SER A N 1
ATOM 784 C CA . SER A 1 104 ? -24.736 -9.352 33.247 1.00 46.69 104 SER A CA 1
ATOM 785 C C . SER A 1 104 ? -24.920 -10.010 31.872 1.00 46.69 104 SER A C 1
ATOM 787 O O . SER A 1 104 ? -25.973 -10.586 31.613 1.00 46.69 104 SER A O 1
ATOM 789 N N . GLY A 1 105 ? -23.937 -9.934 30.965 1.00 57.16 105 GLY A N 1
ATOM 790 C CA . GLY A 1 105 ? -24.106 -10.406 29.578 1.00 57.16 105 GLY A CA 1
ATOM 791 C C . GLY A 1 105 ? -25.150 -9.609 28.781 1.00 57.16 105 GLY A C 1
ATOM 792 O O . GLY A 1 105 ? -25.594 -10.043 27.719 1.00 57.16 105 GLY A O 1
ATOM 793 N N . GLU A 1 106 ? -25.549 -8.447 29.300 1.00 66.19 106 GLU A N 1
ATOM 794 C CA . GLU A 1 106 ? -26.514 -7.554 28.680 1.00 66.19 106 GLU A CA 1
ATOM 795 C C . GLU A 1 106 ? -25.839 -6.736 27.573 1.00 66.19 106 GLU A C 1
ATOM 797 O O . GLU A 1 106 ? -24.664 -6.369 27.654 1.00 66.19 106 GLU A O 1
ATOM 802 N N . THR A 1 107 ? -26.579 -6.489 26.494 1.00 69.75 107 THR A N 1
ATOM 803 C CA . THR A 1 107 ? -26.072 -5.734 25.347 1.00 69.75 107 THR A CA 1
ATOM 804 C C . THR A 1 107 ? -25.986 -4.257 25.721 1.00 69.75 107 THR A C 1
ATOM 806 O O . THR A 1 107 ? -27.005 -3.624 25.988 1.00 69.75 107 THR A O 1
ATOM 809 N N . ILE A 1 108 ? -24.776 -3.694 25.729 1.00 74.38 108 ILE A N 1
ATOM 810 C CA . ILE A 1 108 ? -24.570 -2.278 26.044 1.00 74.38 108 ILE A CA 1
ATOM 811 C C . ILE A 1 108 ? -24.664 -1.476 24.748 1.00 74.38 108 ILE A C 1
ATOM 813 O O . ILE A 1 108 ? -23.953 -1.746 23.775 1.00 74.38 108 ILE A O 1
ATOM 817 N N . ARG A 1 109 ? -25.535 -0.463 24.741 1.00 77.81 109 ARG A N 1
ATOM 818 C CA . ARG A 1 109 ? -25.661 0.486 23.634 1.00 77.81 109 ARG A CA 1
ATOM 819 C C . ARG A 1 109 ? -24.721 1.667 23.845 1.00 77.81 109 ARG A C 1
ATOM 821 O O . ARG A 1 109 ? -24.925 2.476 24.747 1.00 77.81 109 ARG A O 1
ATOM 828 N N . LEU A 1 110 ? -23.721 1.792 22.980 1.00 78.00 110 LEU A N 1
ATOM 829 C CA . LEU A 1 110 ? -22.757 2.889 23.000 1.00 78.00 110 LEU A CA 1
ATOM 830 C C . LEU A 1 110 ? -23.233 4.017 22.065 1.00 78.00 110 LEU A C 1
ATOM 832 O O . LEU A 1 110 ? -23.477 3.764 20.880 1.00 78.00 110 LEU A O 1
ATOM 836 N N . PRO A 1 111 ? -23.409 5.259 22.559 1.00 79.38 111 PRO A N 1
ATOM 837 C CA . PRO A 1 111 ? -23.817 6.392 21.732 1.00 79.38 111 PRO A CA 1
ATOM 838 C C . PRO A 1 111 ? -22.680 6.893 20.825 1.00 79.38 111 PRO A C 1
ATOM 840 O O . PRO A 1 111 ? -21.496 6.664 21.078 1.00 79.38 111 PRO A O 1
ATOM 843 N N . ARG A 1 112 ? -23.045 7.635 19.769 1.00 82.56 112 ARG A N 1
ATOM 844 C CA . ARG A 1 112 ? -22.075 8.337 18.908 1.00 82.56 112 ARG A CA 1
ATOM 845 C C . ARG A 1 112 ? -21.211 9.276 19.751 1.00 82.56 112 ARG A C 1
ATOM 847 O O . ARG A 1 112 ? -21.737 10.001 20.589 1.00 82.56 112 ARG A O 1
ATOM 854 N N . GLY A 1 113 ? -19.907 9.287 19.496 1.00 78.25 113 GLY A N 1
ATOM 855 C CA . GLY A 1 113 ? -18.938 10.115 20.210 1.00 78.25 113 GLY A CA 1
ATOM 856 C C . GLY A 1 113 ? -18.351 9.479 21.472 1.00 78.25 113 GLY A C 1
ATOM 857 O O . GLY A 1 113 ? -17.427 10.058 22.034 1.00 78.25 113 GLY A O 1
ATOM 858 N N . HIS A 1 114 ? -18.814 8.297 21.903 1.00 80.31 114 HIS A N 1
ATOM 859 C CA . HIS A 1 114 ? -18.209 7.598 23.042 1.00 80.31 114 HIS A CA 1
ATOM 860 C C . HIS A 1 114 ? -16.748 7.250 22.740 1.00 80.3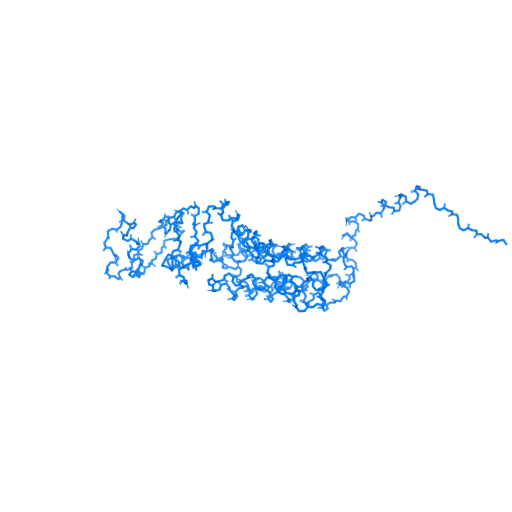1 114 HIS A C 1
ATOM 862 O O . HIS A 1 114 ? -16.457 6.721 21.665 1.00 80.31 114 HIS A O 1
ATOM 868 N N . VAL A 1 115 ? -15.834 7.529 23.672 1.00 79.69 115 VAL A N 1
ATOM 869 C CA . VAL A 1 115 ? -14.420 7.154 23.537 1.00 79.69 115 VAL A CA 1
ATOM 870 C C . VAL A 1 115 ? -14.315 5.631 23.608 1.00 79.69 115 VAL A C 1
ATOM 872 O O . VAL A 1 115 ? -14.757 5.022 24.575 1.00 79.69 115 VAL A O 1
ATOM 875 N N . LEU A 1 116 ? -13.823 5.017 22.537 1.00 78.38 116 LEU A N 1
ATOM 876 C CA . LEU A 1 116 ? -13.628 3.572 22.410 1.00 78.38 116 LEU A CA 1
ATOM 877 C C . LEU A 1 116 ? -12.192 3.168 22.724 1.00 78.38 116 LEU A C 1
ATOM 879 O O . LEU A 1 116 ? -11.970 2.028 23.101 1.00 78.38 116 LEU A O 1
ATOM 883 N N . ALA A 1 117 ? -11.230 4.065 22.506 1.00 80.50 117 ALA A N 1
ATOM 884 C CA . ALA A 1 117 ? -9.838 3.885 22.896 1.00 80.50 117 ALA A CA 1
ATOM 885 C C . ALA A 1 117 ? -9.196 5.258 23.121 1.00 80.50 117 ALA A C 1
ATOM 887 O O . ALA A 1 117 ? -9.338 6.157 22.285 1.00 80.50 117 ALA A O 1
ATOM 888 N N . HIS A 1 118 ? -8.485 5.410 24.233 1.00 77.06 118 HIS A N 1
ATOM 889 C CA . HIS A 1 118 ? -7.808 6.653 24.582 1.00 77.06 118 HIS A CA 1
ATOM 890 C C . HIS A 1 118 ? -6.535 6.887 23.766 1.00 77.06 118 HIS A C 1
ATOM 892 O O . HIS A 1 118 ? -5.825 5.955 23.376 1.00 77.06 118 HIS A O 1
ATOM 898 N N . ALA A 1 119 ? -6.223 8.162 23.550 1.00 75.69 119 ALA A N 1
ATOM 899 C CA . ALA A 1 119 ? -4.961 8.600 22.988 1.00 75.69 119 ALA A CA 1
ATOM 900 C C . ALA A 1 119 ? -3.791 8.055 23.815 1.00 75.69 119 ALA A C 1
ATOM 902 O O . ALA A 1 119 ? -3.849 7.998 25.043 1.00 75.69 119 ALA A O 1
ATOM 903 N N . ARG A 1 120 ? -2.699 7.696 23.136 1.00 73.19 120 ARG A N 1
ATOM 904 C CA . ARG A 1 120 ? -1.439 7.231 23.744 1.00 73.19 120 ARG A CA 1
ATOM 905 C C . ARG A 1 120 ? -1.529 5.925 24.548 1.00 73.19 120 ARG A C 1
ATOM 907 O O . ARG A 1 120 ? -0.527 5.525 25.138 1.00 73.19 120 ARG A O 1
ATOM 914 N N . HIS A 1 121 ? -2.658 5.217 24.513 1.00 77.62 121 HIS A N 1
ATOM 915 C CA . HIS A 1 121 ? -2.776 3.864 25.057 1.00 77.62 121 HIS A CA 1
ATOM 916 C C . HIS A 1 121 ? -2.711 2.813 23.938 1.00 77.62 121 HIS A C 1
ATOM 918 O O . HIS A 1 121 ? -3.322 3.001 22.885 1.00 77.62 121 HIS A O 1
ATOM 924 N N . PRO A 1 122 ? -1.963 1.706 24.121 1.00 75.75 122 PRO A N 1
ATOM 925 C CA . PRO A 1 122 ? -1.844 0.682 23.092 1.00 75.75 122 PRO A CA 1
ATOM 926 C C . PRO A 1 122 ? -3.184 -0.029 22.882 1.00 75.75 122 PRO A C 1
ATOM 928 O O . PRO A 1 122 ? -3.786 -0.541 23.829 1.00 75.75 122 PRO A O 1
ATOM 931 N N . ILE A 1 123 ? -3.625 -0.119 21.628 1.00 77.12 123 ILE A N 1
ATOM 932 C CA . ILE A 1 123 ? -4.872 -0.797 21.269 1.00 77.12 123 ILE A CA 1
ATOM 933 C C . ILE A 1 123 ? -4.726 -2.297 21.551 1.00 77.12 123 ILE A C 1
ATOM 935 O O . ILE A 1 123 ? -3.980 -3.014 20.879 1.00 77.12 123 ILE A O 1
ATOM 939 N N . THR A 1 124 ? -5.443 -2.794 22.558 1.00 79.25 124 THR A N 1
ATOM 940 C CA . THR A 1 124 ? -5.443 -4.226 22.891 1.00 79.25 124 THR A CA 1
ATOM 941 C C . THR A 1 124 ? -6.335 -5.026 21.928 1.00 79.25 124 THR A C 1
ATOM 943 O O . THR A 1 124 ? -7.219 -4.463 21.276 1.00 79.25 124 THR A O 1
ATOM 946 N N . PRO A 1 125 ? -6.177 -6.359 21.834 1.00 79.00 125 PRO A N 1
ATOM 947 C CA . PRO A 1 125 ? -7.054 -7.192 21.006 1.00 79.00 125 PRO A CA 1
ATOM 948 C C . PRO A 1 125 ? -8.547 -7.057 21.350 1.00 79.00 125 PRO A C 1
ATOM 950 O O . PRO A 1 125 ? -9.392 -7.175 20.463 1.00 79.00 125 PRO A O 1
ATOM 953 N N . ALA A 1 126 ? -8.885 -6.766 22.613 1.00 75.56 126 ALA A N 1
ATOM 954 C CA . ALA A 1 126 ? -10.259 -6.495 23.034 1.00 75.56 126 ALA A CA 1
ATOM 955 C C . ALA A 1 126 ? -10.809 -5.201 22.406 1.00 75.56 126 ALA A C 1
ATOM 957 O O . ALA A 1 126 ? -11.914 -5.211 21.859 1.00 75.56 126 ALA A O 1
ATOM 958 N N . HIS A 1 127 ? -10.008 -4.130 22.376 1.00 78.75 127 HIS A N 1
ATOM 959 C CA . HIS A 1 127 ? -10.349 -2.886 21.680 1.00 78.75 127 HIS A CA 1
ATOM 960 C C . HIS A 1 127 ? -10.549 -3.104 20.176 1.00 78.75 127 HIS A C 1
ATOM 962 O O . HIS A 1 127 ? -11.473 -2.545 19.593 1.00 78.75 127 HIS A O 1
ATOM 968 N N . ILE A 1 128 ? -9.746 -3.965 19.535 1.00 83.69 128 ILE A N 1
ATOM 969 C CA . ILE A 1 128 ? -9.928 -4.296 18.111 1.00 83.69 128 ILE A CA 1
ATOM 970 C C . ILE A 1 128 ? -11.287 -4.949 17.850 1.00 83.69 128 ILE A C 1
ATOM 972 O O . ILE A 1 128 ? -11.926 -4.627 16.849 1.00 83.69 128 ILE A O 1
ATOM 976 N N . ARG A 1 129 ? -11.759 -5.837 18.737 1.00 82.81 129 ARG A N 1
ATOM 977 C CA . ARG A 1 129 ? -13.099 -6.437 18.608 1.00 82.81 129 ARG A CA 1
ATOM 978 C C . ARG A 1 129 ? -14.194 -5.373 18.700 1.00 82.81 129 ARG A C 1
ATOM 980 O O . ARG A 1 129 ? -15.104 -5.382 17.875 1.00 82.81 129 ARG A O 1
ATOM 987 N N . LEU A 1 130 ? -14.064 -4.438 19.642 1.00 82.94 130 LEU A N 1
ATOM 988 C CA . LEU A 1 130 ? -14.992 -3.317 19.808 1.00 82.94 130 LEU A CA 1
ATOM 989 C C . LEU A 1 130 ? -15.009 -2.399 18.573 1.00 82.94 130 LEU A C 1
ATOM 991 O O . LEU A 1 130 ? -16.070 -2.128 18.014 1.00 82.94 130 LEU A O 1
ATOM 995 N N . LEU A 1 131 ? -13.832 -1.985 18.097 1.00 86.69 131 LEU A N 1
ATOM 996 C CA . LEU A 1 131 ? -13.676 -1.150 16.903 1.00 86.69 131 LEU A CA 1
ATOM 997 C C . LEU A 1 131 ? -14.195 -1.846 15.640 1.00 86.69 131 LEU A C 1
ATOM 999 O O . LEU A 1 131 ? -14.753 -1.195 14.762 1.00 86.69 131 LEU A O 1
ATOM 1003 N N . ARG A 1 132 ? -14.037 -3.171 15.533 1.00 87.69 132 ARG A N 1
ATOM 1004 C CA . ARG A 1 132 ? -14.571 -3.952 14.410 1.00 87.69 132 ARG A CA 1
ATOM 1005 C C . ARG A 1 132 ? -16.096 -4.032 14.446 1.00 87.69 132 ARG A C 1
ATOM 1007 O O . ARG A 1 132 ? -16.715 -3.947 13.389 1.00 87.69 132 ARG A O 1
ATOM 1014 N N . ALA A 1 133 ? -16.693 -4.168 15.630 1.00 85.56 133 ALA A N 1
ATOM 1015 C CA . ALA A 1 133 ? -18.144 -4.139 15.794 1.00 85.56 133 ALA A CA 1
ATOM 1016 C C . ALA A 1 133 ? -18.724 -2.767 15.410 1.00 85.56 133 ALA A C 1
ATOM 1018 O O . ALA A 1 133 ? -19.664 -2.703 14.619 1.00 85.56 133 ALA A O 1
ATOM 1019 N N . GLU A 1 134 ? -18.105 -1.674 15.874 1.00 88.69 134 GLU A N 1
ATOM 1020 C CA . GLU A 1 134 ? -18.459 -0.311 15.451 1.00 88.69 134 GLU A CA 1
ATOM 1021 C C . GLU A 1 134 ? -18.337 -0.149 13.934 1.00 88.69 134 GLU A C 1
ATOM 1023 O O . GLU A 1 134 ? -19.248 0.359 13.282 1.00 88.69 134 GLU A O 1
ATOM 1028 N N . HIS A 1 135 ? -17.238 -0.632 13.353 1.00 87.38 135 HIS A N 1
ATOM 1029 C CA . HIS A 1 135 ? -16.984 -0.506 11.926 1.00 87.38 135 HIS A CA 1
ATOM 1030 C C . HIS A 1 135 ? -17.999 -1.284 11.079 1.00 87.38 135 HIS A C 1
ATOM 1032 O O . HIS A 1 135 ? -18.453 -0.772 10.059 1.00 87.38 135 HIS A O 1
ATOM 1038 N N . ALA A 1 136 ? -18.405 -2.481 11.507 1.00 86.06 136 ALA A N 1
ATOM 1039 C CA . ALA A 1 136 ? -19.423 -3.267 10.813 1.00 86.06 136 ALA A CA 1
ATOM 1040 C C . ALA A 1 136 ? -20.776 -2.538 10.775 1.00 86.06 136 ALA A C 1
ATOM 1042 O O . ALA A 1 136 ? -21.406 -2.454 9.719 1.00 86.06 136 ALA A O 1
ATOM 1043 N N . VAL A 1 137 ? -21.191 -1.944 11.901 1.00 86.25 137 VAL A N 1
ATOM 1044 C CA . VAL A 1 137 ? -22.423 -1.142 11.976 1.00 86.25 137 VAL A CA 1
ATOM 1045 C C . VAL A 1 137 ? -22.293 0.137 11.153 1.00 86.25 137 VAL A C 1
ATOM 1047 O O . VAL A 1 137 ? -23.218 0.500 10.427 1.00 86.25 137 VAL A O 1
ATOM 1050 N N . TYR A 1 138 ? -21.130 0.789 11.189 1.00 85.50 138 TYR A N 1
ATOM 1051 C CA . TYR A 1 138 ? -20.845 1.963 10.372 1.00 85.50 138 TYR A CA 1
ATOM 1052 C C . TYR A 1 138 ? -20.999 1.660 8.875 1.00 85.50 138 TYR A C 1
ATOM 1054 O O . TYR A 1 138 ? -21.732 2.372 8.188 1.00 85.50 138 TYR A O 1
ATOM 1062 N N . VAL A 1 139 ? -20.381 0.580 8.385 1.00 86.12 139 VAL A N 1
ATOM 1063 C CA . VAL A 1 139 ? -20.465 0.159 6.977 1.00 86.12 139 VAL A CA 1
ATOM 1064 C C . VAL A 1 139 ? -21.899 -0.211 6.591 1.00 86.12 139 VAL A C 1
ATOM 1066 O O . VAL A 1 139 ? -22.356 0.201 5.527 1.00 86.12 139 VAL A O 1
ATOM 1069 N N . ALA A 1 140 ? -22.636 -0.906 7.463 1.00 85.69 140 ALA A N 1
ATOM 1070 C CA . ALA A 1 140 ? -24.036 -1.262 7.222 1.00 85.69 140 ALA A CA 1
ATOM 1071 C C . ALA A 1 140 ? -24.983 -0.047 7.216 1.00 85.69 140 ALA A C 1
ATOM 1073 O O . ALA A 1 140 ? -25.974 -0.036 6.491 1.00 85.69 140 ALA A O 1
ATOM 1074 N N . SER A 1 141 ? -24.681 0.988 8.006 1.00 84.31 141 SER A N 1
ATOM 1075 C CA . SER A 1 141 ? -25.493 2.210 8.111 1.00 84.31 141 SER A CA 1
ATOM 1076 C C . SER A 1 141 ? -25.252 3.229 6.989 1.00 84.31 141 SER A C 1
ATOM 1078 O O . SER A 1 141 ? -25.911 4.271 6.948 1.00 84.31 141 SER A O 1
ATOM 1080 N N . ARG A 1 142 ? -24.290 2.965 6.098 1.00 81.75 142 ARG A N 1
ATOM 1081 C CA . ARG A 1 142 ? -23.828 3.923 5.092 1.00 81.75 142 ARG A CA 1
ATOM 1082 C C . ARG A 1 142 ? -24.835 4.056 3.949 1.00 81.75 142 ARG A C 1
ATOM 1084 O O . ARG A 1 142 ? -25.352 3.067 3.434 1.00 81.75 142 ARG A O 1
ATOM 1091 N N . SER A 1 143 ? -25.082 5.288 3.507 1.00 85.62 143 SER A N 1
ATOM 1092 C CA . SER A 1 143 ? -25.903 5.530 2.318 1.00 85.62 143 SER A CA 1
ATOM 1093 C C . SER A 1 143 ? -25.201 5.011 1.061 1.00 85.62 143 SER A C 1
ATOM 1095 O O . SER A 1 143 ? -23.988 5.171 0.901 1.00 85.62 143 SER A O 1
ATOM 1097 N N . TRP A 1 144 ? -25.972 4.454 0.124 1.00 82.12 144 TRP A N 1
ATOM 1098 C CA . TRP A 1 144 ? -25.456 3.988 -1.167 1.00 82.12 144 TRP A CA 1
ATOM 1099 C C . TRP A 1 144 ? -24.752 5.107 -1.954 1.00 82.12 144 TRP A C 1
ATOM 1101 O O . TRP A 1 144 ? -23.803 4.841 -2.690 1.00 82.12 144 TRP A O 1
ATOM 1111 N N . LEU A 1 145 ? -25.161 6.367 -1.758 1.00 83.94 145 LEU A N 1
ATOM 1112 C CA . LEU A 1 145 ? -24.572 7.520 -2.441 1.00 83.94 145 LEU A CA 1
ATOM 1113 C C . LEU A 1 145 ? -23.184 7.882 -1.885 1.00 83.94 145 LEU A C 1
ATOM 1115 O O . LEU A 1 145 ? -22.284 8.239 -2.642 1.00 83.94 145 LEU A O 1
ATOM 1119 N N . GLU A 1 146 ? -22.984 7.742 -0.573 1.00 83.12 146 GLU A N 1
ATOM 1120 C CA . GLU A 1 146 ? -21.678 7.936 0.073 1.00 83.12 146 GLU A CA 1
ATOM 1121 C C . GLU A 1 146 ? -20.707 6.801 -0.258 1.00 83.12 146 GLU A C 1
ATOM 1123 O O . GLU A 1 146 ? -19.507 7.024 -0.420 1.00 83.12 146 GLU A O 1
ATOM 1128 N N . ALA A 1 147 ? -21.224 5.576 -0.374 1.00 82.19 147 ALA A N 1
ATOM 1129 C CA . ALA A 1 147 ? -20.441 4.442 -0.844 1.00 82.19 147 ALA A CA 1
ATOM 1130 C C . ALA A 1 147 ? -19.999 4.652 -2.302 1.00 82.19 147 ALA A C 1
ATOM 1132 O O . ALA A 1 147 ? -18.828 4.450 -2.620 1.00 82.19 147 ALA A O 1
ATOM 1133 N N . ALA A 1 148 ? -20.898 5.128 -3.172 1.00 85.06 148 ALA A N 1
ATOM 1134 C CA . ALA A 1 148 ? -20.588 5.410 -4.572 1.00 85.06 148 ALA A CA 1
ATOM 1135 C C . ALA A 1 148 ? -19.569 6.550 -4.739 1.00 85.06 148 ALA A C 1
ATOM 1137 O O . ALA A 1 148 ? -18.659 6.435 -5.561 1.00 85.06 148 ALA A O 1
ATOM 1138 N N . SER A 1 149 ? -19.676 7.634 -3.962 1.00 85.00 149 SER A N 1
ATOM 1139 C CA . SER A 1 149 ? -18.721 8.749 -4.035 1.00 85.00 149 SER A CA 1
ATOM 1140 C C . SER A 1 149 ? -17.327 8.345 -3.554 1.00 85.00 149 SER A C 1
ATOM 1142 O O . SER A 1 149 ? -16.336 8.674 -4.206 1.00 85.00 149 SER A O 1
ATOM 1144 N N . TYR A 1 150 ? -17.247 7.567 -2.471 1.00 83.50 150 TYR A N 1
ATOM 1145 C CA . TYR A 1 150 ? -15.993 6.992 -1.991 1.00 83.50 150 TYR A CA 1
ATOM 1146 C C . TYR A 1 150 ? -15.380 6.041 -3.027 1.00 83.50 150 TYR A C 1
ATOM 1148 O O . TYR A 1 150 ? -14.216 6.200 -3.391 1.00 83.50 150 TYR A O 1
ATOM 1156 N N . ALA A 1 151 ? -16.181 5.127 -3.580 1.00 83.62 151 ALA A N 1
ATOM 1157 C CA . ALA A 1 151 ? -15.734 4.199 -4.614 1.00 83.62 151 ALA A CA 1
ATOM 1158 C C . ALA A 1 151 ? -15.249 4.930 -5.879 1.00 83.62 151 ALA A C 1
ATOM 1160 O O . ALA A 1 151 ? -14.262 4.517 -6.485 1.00 83.62 151 ALA A O 1
ATOM 1161 N N . CYS A 1 152 ? -15.905 6.032 -6.262 1.00 85.00 152 CYS A N 1
ATOM 1162 C CA . CYS A 1 152 ? -15.499 6.876 -7.385 1.00 85.00 152 CYS A CA 1
ATOM 1163 C C . CYS A 1 152 ? -14.178 7.610 -7.105 1.00 85.00 152 CYS A C 1
ATOM 1165 O O . CYS A 1 152 ? -13.314 7.670 -7.978 1.00 85.00 152 CYS A O 1
ATOM 1167 N N . ALA A 1 153 ? -13.977 8.116 -5.884 1.00 86.31 153 ALA A N 1
ATOM 1168 C CA . ALA A 1 153 ? -12.727 8.761 -5.487 1.00 86.31 153 ALA A CA 1
ATOM 1169 C C . ALA A 1 153 ? -11.540 7.783 -5.521 1.00 86.31 153 ALA A C 1
ATOM 1171 O O . ALA A 1 153 ? -10.498 8.098 -6.100 1.00 86.31 153 ALA A O 1
ATOM 1172 N N . VAL A 1 154 ? -11.716 6.578 -4.968 1.00 80.88 154 VAL A N 1
ATOM 1173 C CA . VAL A 1 154 ? -10.700 5.513 -4.994 1.00 80.88 154 VAL A CA 1
ATOM 1174 C C . VAL A 1 154 ? -10.410 5.076 -6.434 1.00 80.88 154 VAL A C 1
ATOM 1176 O O . VAL A 1 154 ? -9.248 5.008 -6.839 1.00 80.88 154 VAL A O 1
ATOM 1179 N N . ALA A 1 155 ? -11.447 4.871 -7.254 1.00 82.19 155 ALA A N 1
ATOM 1180 C CA . ALA A 1 155 ? -11.288 4.543 -8.670 1.00 82.19 155 ALA A CA 1
ATOM 1181 C C . ALA A 1 155 ? -10.540 5.642 -9.442 1.00 82.19 155 ALA A C 1
ATOM 1183 O O . ALA A 1 155 ? -9.651 5.342 -10.239 1.00 82.19 155 ALA A O 1
ATOM 1184 N N . GLY A 1 156 ? -10.866 6.911 -9.188 1.00 85.56 156 GLY A N 1
ATOM 1185 C CA . GLY A 1 156 ? -10.227 8.065 -9.814 1.00 85.56 156 GLY A CA 1
ATOM 1186 C C . GLY A 1 156 ? -8.745 8.178 -9.465 1.00 85.56 156 GLY A C 1
ATOM 1187 O O . GLY A 1 156 ? -7.923 8.369 -10.362 1.00 85.56 156 GLY A O 1
ATOM 1188 N N . LEU A 1 157 ? -8.385 7.993 -8.190 1.00 85.94 157 LEU A N 1
ATOM 1189 C CA . LEU A 1 157 ? -6.988 7.977 -7.749 1.00 85.94 157 LEU A CA 1
ATOM 1190 C C . LEU A 1 157 ? -6.197 6.875 -8.459 1.00 85.94 157 LEU A C 1
ATOM 1192 O O . LEU A 1 157 ? -5.112 7.117 -8.987 1.00 85.94 157 LEU A O 1
ATOM 1196 N N . CYS A 1 158 ? -6.759 5.675 -8.524 1.00 79.25 158 CYS A N 1
ATOM 1197 C CA . CYS A 1 158 ? -6.068 4.529 -9.099 1.00 79.25 158 CYS A CA 1
ATOM 1198 C C . CYS A 1 158 ? -5.943 4.657 -10.607 1.00 79.25 158 CYS A C 1
ATOM 1200 O O . CYS A 1 158 ? -4.870 4.417 -11.160 1.00 79.25 158 CYS A O 1
ATOM 1202 N N . LEU A 1 159 ? -6.993 5.139 -11.271 1.00 82.62 159 LEU A N 1
ATOM 1203 C CA . LEU A 1 159 ? -6.939 5.486 -12.680 1.00 82.62 159 LEU A CA 1
ATOM 1204 C C . LEU A 1 159 ? -5.852 6.531 -12.955 1.00 82.62 159 LEU A C 1
ATOM 1206 O O . LEU A 1 159 ? -5.051 6.338 -13.868 1.00 82.62 159 LEU A O 1
ATOM 1210 N N . ALA A 1 160 ? -5.781 7.600 -12.158 1.00 85.88 160 ALA A N 1
ATOM 1211 C CA . ALA A 1 160 ? -4.765 8.639 -12.311 1.00 85.88 160 ALA A CA 1
ATOM 1212 C C . ALA A 1 160 ? -3.347 8.068 -12.169 1.00 85.88 160 ALA A C 1
ATOM 1214 O O . ALA A 1 160 ? -2.479 8.356 -12.992 1.00 85.88 160 ALA A O 1
ATOM 1215 N N . ILE A 1 161 ? -3.131 7.203 -11.178 1.00 82.88 161 ILE A N 1
ATOM 1216 C CA . ILE A 1 161 ? -1.859 6.522 -10.940 1.00 82.88 161 ILE A CA 1
ATOM 1217 C C . ILE A 1 161 ? -1.487 5.581 -12.103 1.00 82.88 161 ILE A C 1
ATOM 1219 O O . ILE A 1 161 ? -0.362 5.634 -12.604 1.00 82.88 161 ILE A O 1
ATOM 1223 N N . PHE A 1 162 ? -2.415 4.745 -12.579 1.00 78.00 162 PHE A N 1
ATOM 1224 C CA . PHE A 1 162 ? -2.170 3.841 -13.709 1.00 78.00 162 PHE A CA 1
ATOM 1225 C C . PHE A 1 162 ? -1.900 4.604 -15.007 1.00 78.00 162 PHE A C 1
ATOM 1227 O O . PHE A 1 162 ? -1.019 4.213 -15.776 1.00 78.00 162 PHE A O 1
ATOM 1234 N N . VAL A 1 163 ? -2.621 5.702 -15.250 1.00 79.81 163 VAL A N 1
ATOM 1235 C CA . VAL A 1 163 ? -2.384 6.588 -16.396 1.00 79.81 163 VAL A CA 1
ATOM 1236 C C . VAL A 1 163 ? -1.012 7.244 -16.280 1.00 79.81 163 VAL A C 1
ATOM 1238 O O . VAL A 1 163 ? -0.256 7.209 -17.248 1.00 79.81 163 VAL A O 1
ATOM 1241 N N . LEU A 1 164 ? -0.647 7.769 -15.107 1.00 82.00 164 LEU A N 1
ATOM 1242 C CA . LEU A 1 164 ? 0.666 8.367 -14.863 1.00 82.00 164 LEU A CA 1
ATOM 1243 C C . LEU A 1 164 ? 1.794 7.365 -15.141 1.00 82.00 164 LEU A C 1
ATOM 1245 O O . LEU A 1 164 ? 2.725 7.684 -15.880 1.00 82.00 164 LEU A O 1
ATOM 1249 N N . CYS A 1 165 ? 1.681 6.139 -14.624 1.00 76.25 165 CYS A N 1
ATOM 1250 C CA . CYS A 1 165 ? 2.629 5.061 -14.902 1.00 76.25 165 CYS A CA 1
ATOM 1251 C C . CYS A 1 165 ? 2.670 4.705 -16.390 1.00 76.25 165 CYS A C 1
ATOM 1253 O O . CYS A 1 165 ? 3.747 4.646 -16.977 1.00 76.25 165 CYS A O 1
ATOM 1255 N N . GLY A 1 166 ? 1.517 4.496 -17.027 1.00 76.31 166 GLY A N 1
ATOM 1256 C CA . GLY A 1 166 ? 1.440 4.135 -18.443 1.00 76.31 166 GLY A CA 1
ATOM 1257 C C . GLY A 1 166 ? 2.058 5.193 -19.358 1.00 76.31 166 GLY A C 1
ATOM 1258 O O . GLY A 1 166 ? 2.827 4.857 -20.260 1.00 76.31 166 GLY A O 1
ATOM 1259 N N . VAL A 1 167 ? 1.779 6.471 -19.091 1.00 75.75 167 VAL A N 1
ATOM 1260 C CA . VAL A 1 167 ? 2.372 7.609 -19.803 1.00 75.75 167 VAL A CA 1
ATOM 1261 C C . VAL A 1 167 ? 3.878 7.658 -19.549 1.00 75.75 167 VAL A C 1
ATOM 1263 O O . VAL A 1 167 ? 4.646 7.679 -20.506 1.00 75.75 167 VAL A O 1
ATOM 1266 N N . TYR A 1 168 ? 4.327 7.597 -18.294 1.00 77.38 168 TYR A N 1
ATOM 1267 C CA . TYR A 1 168 ? 5.754 7.626 -17.962 1.00 77.38 168 TYR A CA 1
ATOM 1268 C C . TYR A 1 168 ? 6.541 6.504 -18.661 1.00 77.38 168 TYR A C 1
ATOM 1270 O O . TYR A 1 168 ? 7.567 6.765 -19.294 1.00 77.38 168 TYR A O 1
ATOM 1278 N N . LEU A 1 169 ? 6.029 5.267 -18.625 1.00 75.12 169 LEU A N 1
ATOM 1279 C CA . LEU A 1 169 ? 6.645 4.130 -19.311 1.00 75.12 169 LEU A CA 1
ATOM 1280 C C . LEU A 1 169 ? 6.671 4.329 -20.828 1.00 75.12 169 LEU A C 1
ATOM 1282 O O . LEU A 1 169 ? 7.660 3.975 -21.461 1.00 75.12 169 LEU A O 1
ATOM 1286 N N . HIS A 1 170 ? 5.620 4.906 -21.414 1.00 72.44 170 HIS A N 1
ATOM 1287 C CA . HIS A 1 170 ? 5.582 5.176 -22.847 1.00 72.44 170 HIS A CA 1
ATOM 1288 C C . HIS A 1 170 ? 6.624 6.203 -23.286 1.00 72.44 170 HIS A C 1
ATOM 1290 O O . HIS A 1 170 ? 7.257 6.009 -24.317 1.00 72.44 170 HIS A O 1
ATOM 1296 N N . TYR A 1 171 ? 6.828 7.259 -22.500 1.00 70.81 171 TYR A N 1
ATOM 1297 C CA . TYR A 1 171 ? 7.799 8.303 -22.825 1.00 70.81 171 TYR A CA 1
ATOM 1298 C C . TYR A 1 171 ? 9.250 7.861 -22.632 1.00 70.81 171 TYR A C 1
ATOM 1300 O O . TYR A 1 171 ? 10.125 8.335 -23.354 1.00 70.81 171 TYR A O 1
ATOM 1308 N N . HIS A 1 172 ? 9.517 7.003 -21.645 1.00 71.00 172 HIS A N 1
ATOM 1309 C CA . HIS A 1 172 ? 10.883 6.629 -21.277 1.00 71.00 172 HIS A CA 1
ATOM 1310 C C . HIS A 1 172 ? 11.327 5.276 -21.868 1.00 71.00 172 HIS A C 1
ATOM 1312 O O . HIS A 1 172 ? 12.523 5.041 -22.030 1.00 71.00 172 HIS A O 1
ATOM 1318 N N . TYR A 1 173 ? 10.387 4.391 -22.226 1.00 69.31 173 TYR A N 1
ATOM 1319 C CA . TYR A 1 173 ? 10.664 3.053 -22.759 1.00 69.31 173 TYR A CA 1
ATOM 1320 C C . TYR A 1 173 ? 9.819 2.737 -23.997 1.00 69.31 173 TYR A C 1
ATOM 1322 O O . TYR A 1 173 ? 8.849 1.979 -23.936 1.00 69.31 173 TYR A O 1
ATOM 1330 N N . ASP A 1 174 ? 10.257 3.229 -25.158 1.00 61.97 174 ASP A N 1
ATOM 1331 C CA . ASP A 1 174 ? 9.635 2.905 -26.450 1.00 61.97 174 ASP A CA 1
ATOM 1332 C C . ASP A 1 174 ? 9.583 1.384 -26.703 1.00 61.97 174 ASP A C 1
ATOM 1334 O O . ASP A 1 174 ? 8.579 0.863 -27.185 1.00 61.97 174 ASP A O 1
ATOM 1338 N N . ALA A 1 175 ? 10.631 0.643 -26.320 1.00 56.41 175 ALA A N 1
ATOM 1339 C CA . ALA A 1 175 ? 10.776 -0.790 -26.599 1.00 56.41 175 ALA A CA 1
ATOM 1340 C C . ALA A 1 175 ? 9.845 -1.699 -25.776 1.00 56.41 175 ALA A C 1
ATOM 1342 O O . ALA A 1 175 ? 9.408 -2.742 -26.262 1.00 56.41 175 ALA A O 1
ATOM 1343 N N . LEU A 1 176 ? 9.514 -1.320 -24.540 1.00 54.91 176 LEU A N 1
ATOM 1344 C CA . LEU A 1 176 ? 8.661 -2.146 -23.684 1.00 54.91 176 LEU A CA 1
ATOM 1345 C C . LEU A 1 176 ? 7.200 -2.103 -24.136 1.00 54.91 176 LEU A C 1
ATOM 1347 O O . LEU A 1 176 ? 6.461 -3.081 -24.025 1.00 54.91 176 LEU A O 1
ATOM 1351 N N . VAL A 1 177 ? 6.807 -0.968 -24.704 1.00 55.44 177 VAL A N 1
ATOM 1352 C CA . VAL A 1 177 ? 5.457 -0.722 -25.186 1.00 55.44 177 VAL A CA 1
ATOM 1353 C C . VAL A 1 177 ? 5.147 -1.554 -26.441 1.00 55.44 177 VAL A C 1
ATOM 1355 O O . VAL A 1 177 ? 3.983 -1.884 -26.662 1.00 55.44 177 VAL A O 1
ATOM 1358 N N . TRP A 1 178 ? 6.140 -2.017 -27.212 1.00 53.06 178 TRP A N 1
ATOM 1359 C CA . TRP A 1 178 ? 5.908 -2.924 -28.351 1.00 53.06 178 TRP A CA 1
ATOM 1360 C C . TRP A 1 178 ? 5.435 -4.329 -27.943 1.00 53.06 178 TRP A C 1
ATOM 1362 O O . TRP A 1 178 ? 4.660 -4.940 -28.679 1.00 53.06 178 TRP A O 1
ATOM 1372 N N . ASN A 1 179 ? 5.800 -4.818 -26.753 1.00 67.38 179 ASN A N 1
ATOM 1373 C CA . ASN A 1 179 ? 5.430 -6.157 -26.290 1.00 67.38 179 ASN A CA 1
ATOM 1374 C C . ASN A 1 179 ? 4.202 -6.123 -25.367 1.00 67.38 179 ASN A C 1
ATOM 1376 O O . ASN A 1 179 ? 4.319 -5.970 -24.150 1.00 67.38 179 ASN A O 1
ATOM 1380 N N . LEU A 1 180 ? 3.014 -6.360 -25.939 1.00 69.06 180 LEU A N 1
ATOM 1381 C CA . LEU A 1 180 ? 1.741 -6.443 -25.201 1.00 69.06 180 LEU A CA 1
ATOM 1382 C C . LEU A 1 180 ? 1.804 -7.427 -24.016 1.00 69.06 180 LEU A C 1
ATOM 1384 O O . LEU A 1 180 ? 1.218 -7.172 -22.969 1.00 69.06 180 LEU A O 1
ATOM 1388 N N . ARG A 1 181 ? 2.563 -8.522 -24.155 1.00 70.75 181 ARG A N 1
ATOM 1389 C CA . ARG A 1 181 ? 2.760 -9.527 -23.098 1.00 70.75 181 ARG A CA 1
ATOM 1390 C C . ARG A 1 181 ? 3.459 -8.968 -21.859 1.00 70.75 181 ARG A C 1
ATOM 1392 O O . ARG A 1 181 ? 3.014 -9.252 -20.758 1.00 70.75 181 ARG A O 1
ATOM 1399 N N . SER A 1 182 ? 4.519 -8.177 -22.019 1.00 71.38 182 SER A N 1
ATOM 1400 C CA . SER A 1 182 ? 5.259 -7.601 -20.885 1.00 71.38 182 SER A CA 1
ATOM 1401 C C . SER A 1 182 ? 4.421 -6.564 -20.143 1.00 71.38 182 SER A C 1
ATOM 1403 O O . SER A 1 182 ? 4.438 -6.517 -18.917 1.00 71.38 182 SER A O 1
ATOM 1405 N N . PHE A 1 183 ? 3.636 -5.784 -20.889 1.00 72.38 183 PHE A N 1
ATOM 1406 C CA . PHE A 1 183 ? 2.677 -4.847 -20.319 1.00 72.38 183 PHE A CA 1
ATOM 1407 C C . PHE A 1 183 ? 1.594 -5.577 -19.512 1.00 72.38 183 PHE A C 1
ATOM 1409 O O . PHE A 1 183 ? 1.430 -5.306 -18.327 1.00 72.38 183 PHE A O 1
ATOM 1416 N N . LEU A 1 184 ? 0.928 -6.574 -20.106 1.00 73.44 184 LEU A N 1
ATOM 1417 C CA . LEU A 1 184 ? -0.074 -7.389 -19.408 1.00 73.44 184 LEU A CA 1
ATOM 1418 C C . LEU A 1 184 ? 0.510 -8.136 -18.203 1.00 73.44 184 LEU A C 1
ATOM 1420 O O . LEU A 1 184 ? -0.153 -8.229 -17.175 1.00 73.44 184 LEU A O 1
ATOM 1424 N N . ALA A 1 185 ? 1.749 -8.626 -18.293 1.00 75.62 185 ALA A N 1
ATOM 1425 C CA . ALA A 1 185 ? 2.435 -9.255 -17.170 1.00 75.62 185 ALA A CA 1
ATOM 1426 C C . ALA A 1 185 ? 2.660 -8.270 -16.015 1.00 75.62 185 ALA A C 1
ATOM 1428 O O . ALA A 1 185 ? 2.493 -8.653 -14.864 1.00 75.62 185 ALA A O 1
ATOM 1429 N N . MET A 1 186 ? 2.978 -7.003 -16.301 1.00 73.06 186 MET A N 1
ATOM 1430 C CA . MET A 1 186 ? 3.142 -5.972 -15.272 1.00 73.06 186 MET A CA 1
ATOM 1431 C C . MET A 1 186 ? 1.809 -5.621 -14.596 1.00 73.06 186 MET A C 1
ATOM 1433 O O . MET A 1 186 ? 1.751 -5.536 -13.371 1.00 73.06 186 MET A O 1
ATOM 1437 N N . LEU A 1 187 ? 0.732 -5.478 -15.378 1.00 76.81 187 LEU A N 1
ATOM 1438 C CA . LEU A 1 187 ? -0.616 -5.225 -14.854 1.00 76.81 187 LEU A CA 1
ATOM 1439 C C . LEU A 1 187 ? -1.103 -6.423 -14.016 1.00 76.81 187 LEU A C 1
ATOM 1441 O O . LEU A 1 187 ? -1.606 -6.249 -12.906 1.00 76.81 187 LEU A O 1
ATOM 1445 N N . GLY A 1 188 ? -0.869 -7.647 -14.496 1.00 80.31 188 GLY A N 1
ATOM 1446 C CA . GLY A 1 188 ? -1.148 -8.876 -13.754 1.00 80.31 188 GLY A CA 1
ATOM 1447 C C . GLY A 1 188 ? -0.348 -8.963 -12.455 1.00 80.31 188 GLY A C 1
ATOM 1448 O O . GLY A 1 188 ? -0.914 -9.242 -11.404 1.00 80.31 188 GLY A O 1
ATOM 1449 N N . LEU A 1 189 ? 0.947 -8.644 -12.496 1.00 80.69 189 LEU A N 1
ATOM 1450 C CA . LEU A 1 189 ? 1.809 -8.632 -11.318 1.00 80.69 189 LEU A CA 1
ATOM 1451 C C . LEU A 1 189 ? 1.345 -7.602 -10.276 1.00 80.69 189 LEU A C 1
ATOM 1453 O O . LEU A 1 189 ? 1.376 -7.910 -9.089 1.00 80.69 189 LEU A O 1
ATOM 1457 N N . SER A 1 190 ? 0.864 -6.422 -10.691 1.00 76.81 190 SER A N 1
ATOM 1458 C CA . SER A 1 190 ? 0.270 -5.461 -9.749 1.00 76.81 190 SER A CA 1
ATOM 1459 C C . SER A 1 190 ? -1.011 -5.990 -9.101 1.00 76.81 190 SER A C 1
ATOM 1461 O O . SER A 1 190 ? -1.190 -5.829 -7.899 1.00 76.81 190 SER A O 1
ATOM 1463 N N . ILE A 1 191 ? -1.867 -6.695 -9.850 1.00 80.94 191 ILE A N 1
ATOM 1464 C CA . ILE A 1 191 ? -3.066 -7.327 -9.277 1.00 80.94 191 ILE A CA 1
ATOM 1465 C C . ILE A 1 191 ? -2.661 -8.414 -8.274 1.00 80.94 191 ILE A C 1
ATOM 1467 O O . ILE A 1 191 ? -3.219 -8.478 -7.183 1.00 80.94 191 ILE A O 1
ATOM 1471 N N . VAL A 1 192 ? -1.665 -9.241 -8.608 1.00 82.81 192 VAL A N 1
ATOM 1472 C CA . VAL A 1 192 ? -1.150 -10.290 -7.713 1.00 82.81 192 VAL A CA 1
ATOM 1473 C C . VAL A 1 192 ? -0.543 -9.688 -6.447 1.00 82.81 192 VAL A C 1
ATOM 1475 O O . VAL A 1 192 ? -0.810 -10.188 -5.356 1.00 82.81 192 VAL A O 1
ATOM 1478 N N . LEU A 1 193 ? 0.226 -8.601 -6.564 1.00 84.12 193 LEU A N 1
ATOM 1479 C CA . LEU A 1 193 ? 0.736 -7.847 -5.418 1.00 84.12 193 LEU A CA 1
ATOM 1480 C C . LEU A 1 193 ? -0.406 -7.430 -4.487 1.00 84.12 193 LEU A C 1
ATOM 1482 O O . LEU A 1 193 ? -0.325 -7.632 -3.283 1.00 84.12 193 LEU A O 1
ATOM 1486 N N . LEU A 1 194 ? -1.476 -6.870 -5.041 1.00 76.06 194 LEU A N 1
ATOM 1487 C CA . LEU A 1 194 ? -2.598 -6.373 -4.251 1.00 76.06 194 LEU A CA 1
ATOM 1488 C C . LEU A 1 194 ? -3.406 -7.501 -3.614 1.00 76.06 194 LEU A C 1
ATOM 1490 O O . LEU A 1 194 ? -3.702 -7.440 -2.425 1.00 76.06 194 LEU A O 1
ATOM 1494 N N . ALA A 1 195 ? -3.692 -8.565 -4.362 1.00 79.62 195 ALA A N 1
ATOM 1495 C CA . ALA A 1 195 ? -4.377 -9.740 -3.834 1.00 79.62 195 ALA A CA 1
ATOM 1496 C C . ALA A 1 195 ? -3.573 -10.400 -2.702 1.00 79.62 195 ALA A C 1
ATOM 1498 O O . ALA A 1 195 ? -4.132 -10.760 -1.667 1.00 79.62 195 ALA A O 1
ATOM 1499 N N . SER A 1 196 ? -2.252 -10.511 -2.872 1.00 79.25 196 SER A N 1
ATOM 1500 C CA . SER A 1 196 ? -1.364 -11.055 -1.842 1.00 79.25 196 SER A CA 1
ATOM 1501 C C . SER A 1 196 ? -1.219 -10.123 -0.639 1.00 79.25 196 SER A C 1
ATOM 1503 O O . SER A 1 196 ? -1.238 -10.612 0.484 1.00 79.25 196 SER A O 1
ATOM 1505 N N . ALA A 1 197 ? -1.159 -8.802 -0.832 1.00 76.81 197 ALA A N 1
ATOM 1506 C CA . ALA A 1 197 ? -1.159 -7.832 0.263 1.00 76.81 197 ALA A CA 1
ATOM 1507 C C . ALA A 1 197 ? -2.476 -7.870 1.060 1.00 76.81 197 ALA A C 1
ATOM 1509 O O . ALA A 1 197 ? -2.441 -7.926 2.287 1.00 76.81 197 ALA A O 1
ATOM 1510 N N . LYS A 1 198 ? -3.634 -7.936 0.383 1.00 75.06 198 LYS A N 1
ATOM 1511 C CA . LYS A 1 198 ? -4.953 -8.072 1.029 1.00 75.06 198 LYS A CA 1
ATOM 1512 C C . LYS A 1 198 ? -5.048 -9.375 1.828 1.00 75.06 198 LYS A C 1
ATOM 1514 O O . LYS A 1 198 ? -5.493 -9.350 2.970 1.00 75.06 198 LYS A O 1
ATOM 1519 N N . ALA A 1 199 ? -4.579 -10.493 1.269 1.00 72.81 199 ALA A N 1
ATOM 1520 C CA . ALA A 1 199 ? -4.547 -11.776 1.975 1.00 72.81 199 ALA A CA 1
ATOM 1521 C C . ALA A 1 199 ? -3.596 -11.759 3.187 1.00 72.81 199 ALA A C 1
ATOM 1523 O O . ALA A 1 199 ? -3.934 -12.275 4.248 1.00 72.81 199 ALA A O 1
ATOM 1524 N N . ALA A 1 200 ? -2.430 -11.125 3.048 1.00 71.00 200 ALA A N 1
ATOM 1525 C CA . ALA A 1 200 ? -1.423 -11.011 4.101 1.00 71.00 200 ALA A CA 1
ATOM 1526 C C . ALA A 1 200 ? -1.814 -10.031 5.224 1.00 71.00 200 ALA A C 1
ATOM 1528 O O . ALA A 1 200 ? -1.256 -10.096 6.318 1.00 71.00 200 ALA A O 1
ATOM 1529 N N . SER A 1 201 ? -2.782 -9.141 4.985 1.00 65.56 201 SER A N 1
ATOM 1530 C CA . SER A 1 201 ? -3.249 -8.163 5.975 1.00 65.56 201 SER A CA 1
ATOM 1531 C C . SER A 1 201 ? -3.999 -8.777 7.160 1.00 65.56 201 SER A C 1
ATOM 1533 O O . SER A 1 201 ? -4.250 -8.072 8.139 1.00 65.56 201 SER A O 1
ATOM 1535 N N . ALA A 1 202 ? -4.373 -10.058 7.096 1.00 58.03 202 ALA A N 1
ATOM 1536 C CA . ALA A 1 202 ? -5.044 -10.742 8.198 1.00 58.03 202 ALA A CA 1
ATOM 1537 C C . ALA A 1 202 ? -4.124 -10.989 9.412 1.00 58.03 202 ALA A C 1
ATOM 1539 O O . ALA A 1 202 ? -4.630 -11.142 10.526 1.00 58.03 202 ALA A O 1
ATOM 1540 N N . ASP A 1 203 ? -2.799 -10.979 9.221 1.00 55.16 203 ASP A N 1
ATOM 1541 C CA . ASP A 1 203 ? -1.828 -11.390 10.237 1.00 55.16 203 ASP A CA 1
ATOM 1542 C C . ASP A 1 203 ? -1.105 -10.217 10.923 1.00 55.16 203 ASP A C 1
ATOM 1544 O O . ASP A 1 203 ? -0.802 -9.177 10.334 1.00 55.16 203 ASP A O 1
ATOM 1548 N N . ALA A 1 204 ? -0.755 -10.416 12.198 1.00 53.69 204 ALA A N 1
ATOM 1549 C CA . ALA A 1 204 ? -0.095 -9.422 13.051 1.00 53.69 204 ALA A CA 1
ATOM 1550 C C . ALA A 1 204 ? 1.337 -9.041 12.602 1.00 53.69 204 ALA A C 1
ATOM 1552 O O . ALA A 1 204 ? 1.868 -8.015 13.024 1.00 53.69 204 ALA A O 1
ATOM 1553 N N . LEU A 1 205 ? 1.977 -9.842 11.744 1.00 54.97 205 LEU A N 1
ATOM 1554 C CA . LEU A 1 205 ? 3.395 -9.712 11.383 1.00 54.97 205 LEU A CA 1
ATOM 1555 C C . LEU A 1 205 ? 3.633 -8.949 10.071 1.00 54.97 205 LEU A C 1
ATOM 1557 O O . LEU A 1 205 ? 4.323 -9.480 9.210 1.00 54.97 205 LEU A O 1
ATOM 1561 N N . ARG A 1 206 ? 3.075 -7.735 9.898 1.00 64.50 206 ARG A N 1
ATOM 1562 C CA . ARG A 1 206 ? 3.302 -6.824 8.735 1.00 64.50 206 ARG A CA 1
ATOM 1563 C C . ARG A 1 206 ? 3.576 -7.560 7.405 1.00 64.50 206 ARG A C 1
ATOM 1565 O O . ARG A 1 206 ? 4.480 -7.195 6.648 1.00 64.50 206 ARG A O 1
ATOM 1572 N N . ALA A 1 207 ? 2.818 -8.624 7.131 1.00 69.81 207 ALA A N 1
ATOM 1573 C CA . ALA A 1 207 ? 3.190 -9.598 6.107 1.00 69.81 207 ALA A CA 1
ATOM 1574 C C . ALA A 1 207 ? 3.050 -9.015 4.693 1.00 69.81 207 ALA A C 1
ATOM 1576 O O . ALA A 1 207 ? 3.635 -9.533 3.751 1.00 69.81 207 ALA A O 1
ATOM 1577 N N . GLU A 1 208 ? 2.362 -7.879 4.573 1.00 70.50 208 GLU A N 1
ATOM 1578 C CA . GLU A 1 208 ? 2.225 -7.025 3.389 1.00 70.50 208 GLU A CA 1
ATOM 1579 C C . GLU A 1 208 ? 3.559 -6.502 2.834 1.00 70.50 208 GLU A C 1
ATOM 1581 O O . GLU A 1 208 ? 3.668 -6.251 1.632 1.00 70.50 208 GLU A O 1
ATOM 1586 N N . LEU A 1 209 ? 4.602 -6.383 3.668 1.00 76.44 209 LEU A N 1
ATOM 1587 C CA . LEU A 1 209 ? 5.931 -5.988 3.192 1.00 76.44 209 LEU A CA 1
ATOM 1588 C C . LEU A 1 209 ? 6.553 -7.065 2.297 1.00 76.44 209 LEU A C 1
ATOM 1590 O O . LEU A 1 209 ? 7.288 -6.736 1.371 1.00 76.44 209 LEU A O 1
ATOM 1594 N N . VAL A 1 210 ? 6.246 -8.345 2.525 1.00 80.88 210 VAL A N 1
ATOM 1595 C CA . VAL A 1 210 ? 6.792 -9.455 1.730 1.00 80.88 210 VAL A CA 1
ATOM 1596 C C . VAL A 1 210 ? 6.364 -9.368 0.258 1.00 80.88 210 VAL A C 1
ATOM 1598 O O . VAL A 1 210 ? 7.252 -9.295 -0.596 1.00 80.88 210 VAL A O 1
ATOM 1601 N N . PRO A 1 211 ? 5.061 -9.332 -0.094 1.00 83.62 211 PRO A N 1
ATOM 1602 C CA . PRO A 1 211 ? 4.648 -9.221 -1.485 1.00 83.62 211 PRO A CA 1
ATOM 1603 C C . PRO A 1 211 ? 5.077 -7.887 -2.104 1.00 83.62 211 PRO A C 1
ATOM 1605 O O . PRO A 1 211 ? 5.484 -7.879 -3.266 1.00 83.62 211 PRO A O 1
ATOM 1608 N N . LEU A 1 212 ? 5.096 -6.787 -1.339 1.00 85.31 212 LEU A N 1
ATOM 1609 C CA . LEU A 1 212 ? 5.589 -5.494 -1.821 1.00 85.31 212 LEU A CA 1
ATOM 1610 C C . LEU A 1 212 ? 7.076 -5.535 -2.191 1.00 85.31 212 LEU A C 1
ATOM 1612 O O . LEU A 1 212 ? 7.464 -5.058 -3.258 1.00 85.31 212 LEU A O 1
ATOM 1616 N N . LEU A 1 213 ? 7.915 -6.135 -1.348 1.00 85.19 213 LEU A N 1
ATOM 1617 C CA . LEU A 1 213 ? 9.340 -6.293 -1.631 1.00 85.19 213 LEU A CA 1
ATOM 1618 C C . LEU A 1 213 ? 9.570 -7.243 -2.808 1.00 85.19 213 LEU A C 1
ATOM 1620 O O . LEU A 1 213 ? 10.404 -6.953 -3.666 1.00 85.19 213 LEU A O 1
ATOM 1624 N N . LEU A 1 214 ? 8.806 -8.335 -2.904 1.00 85.00 214 LEU A N 1
ATOM 1625 C CA . LEU A 1 214 ? 8.848 -9.229 -4.064 1.00 85.00 214 LEU A CA 1
ATOM 1626 C C . LEU A 1 214 ? 8.461 -8.491 -5.352 1.00 85.00 214 LEU A C 1
ATOM 1628 O O . LEU A 1 214 ? 9.135 -8.644 -6.374 1.00 85.00 214 LEU A O 1
ATOM 1632 N N . PHE A 1 215 ? 7.441 -7.636 -5.312 1.00 87.44 215 PHE A N 1
ATOM 1633 C CA . PHE A 1 215 ? 7.080 -6.768 -6.430 1.00 87.44 215 PHE A CA 1
ATOM 1634 C C . PHE A 1 215 ? 8.213 -5.801 -6.792 1.00 87.44 215 PHE A C 1
ATOM 1636 O O . PHE A 1 215 ? 8.629 -5.730 -7.946 1.00 87.44 215 PHE A O 1
ATOM 1643 N N . ALA A 1 216 ? 8.782 -5.100 -5.811 1.00 85.94 216 ALA A N 1
ATOM 1644 C CA . ALA A 1 216 ? 9.884 -4.169 -6.041 1.00 85.94 216 ALA A CA 1
ATOM 1645 C C . ALA A 1 216 ? 11.100 -4.872 -6.677 1.00 85.94 216 ALA A C 1
ATOM 1647 O O . ALA A 1 216 ? 11.702 -4.359 -7.623 1.00 85.94 216 ALA A O 1
ATOM 1648 N N . MET A 1 217 ? 11.433 -6.079 -6.210 1.00 84.31 217 MET A N 1
ATOM 1649 C CA . MET A 1 217 ? 12.530 -6.887 -6.751 1.00 84.31 217 MET A CA 1
ATOM 1650 C C . MET A 1 217 ? 12.240 -7.421 -8.160 1.00 84.31 217 MET A C 1
ATOM 1652 O O . MET A 1 217 ? 13.134 -7.420 -9.006 1.00 84.31 217 MET A O 1
ATOM 1656 N N . THR A 1 218 ? 11.011 -7.859 -8.436 1.00 84.06 218 THR A N 1
ATOM 1657 C CA . THR A 1 218 ? 10.612 -8.357 -9.765 1.00 84.06 218 THR A CA 1
ATOM 1658 C C . THR A 1 218 ? 10.576 -7.236 -10.798 1.00 84.06 218 THR A C 1
ATOM 1660 O O . THR A 1 218 ? 11.137 -7.396 -11.881 1.00 84.06 218 THR A O 1
ATOM 1663 N N . VAL A 1 219 ? 10.027 -6.067 -10.452 1.00 81.69 219 VAL A N 1
ATOM 1664 C CA . VAL A 1 219 ? 10.098 -4.867 -11.299 1.00 81.69 219 VAL A CA 1
ATOM 1665 C C . VAL A 1 219 ? 11.558 -4.497 -11.551 1.00 81.69 219 VAL A C 1
ATOM 1667 O O . VAL A 1 219 ? 11.960 -4.303 -12.695 1.00 81.69 219 VAL A O 1
ATOM 1670 N N . ARG A 1 220 ? 12.404 -4.512 -10.519 1.00 84.94 220 ARG A N 1
ATOM 1671 C CA . ARG A 1 220 ? 13.835 -4.227 -10.664 1.00 84.94 220 ARG A CA 1
ATOM 1672 C C . ARG A 1 220 ? 14.595 -5.217 -11.554 1.00 84.94 220 ARG A C 1
ATOM 1674 O O . ARG A 1 220 ? 15.608 -4.842 -12.144 1.00 84.94 220 ARG A O 1
ATOM 1681 N N . ALA A 1 221 ? 14.140 -6.465 -11.650 1.00 80.12 221 ALA A N 1
ATOM 1682 C CA . ALA A 1 221 ? 14.727 -7.462 -12.542 1.00 80.12 221 ALA A CA 1
ATOM 1683 C C . ALA A 1 221 ? 14.413 -7.185 -14.023 1.00 80.12 221 ALA A C 1
ATOM 1685 O O . ALA A 1 221 ? 15.217 -7.524 -14.890 1.00 80.12 221 ALA A O 1
ATOM 1686 N N . VAL A 1 222 ? 13.266 -6.563 -14.308 1.00 78.62 222 VAL A N 1
ATOM 1687 C CA . VAL A 1 222 ? 12.795 -6.274 -15.672 1.00 78.62 222 VAL A CA 1
ATOM 1688 C C . VAL A 1 222 ? 13.208 -4.872 -16.131 1.00 78.62 222 VAL A C 1
ATOM 1690 O O . VAL A 1 222 ? 13.498 -4.669 -17.310 1.00 78.62 222 VAL A O 1
ATOM 1693 N N . PHE A 1 223 ? 13.256 -3.908 -15.210 1.00 75.69 223 PHE A N 1
ATOM 1694 C CA . PHE A 1 223 ? 13.417 -2.490 -15.514 1.00 75.69 223 PHE A CA 1
ATOM 1695 C C . PHE A 1 223 ? 14.731 -1.888 -14.980 1.00 75.69 223 PHE A C 1
ATOM 1697 O O . PHE A 1 223 ? 15.267 -2.308 -13.947 1.00 75.69 223 PHE A O 1
ATOM 1704 N N . PRO A 1 224 ? 15.249 -0.823 -15.623 1.00 80.25 224 PRO A N 1
ATOM 1705 C CA . PRO A 1 224 ? 16.338 -0.019 -15.067 1.00 80.25 224 PRO A CA 1
ATOM 1706 C C . PRO A 1 224 ? 15.988 0.638 -13.719 1.00 80.25 224 PRO A C 1
ATOM 1708 O O . PRO A 1 224 ? 14.856 0.572 -13.241 1.00 80.25 224 PRO A O 1
ATOM 1711 N N . ARG A 1 225 ? 16.983 1.259 -13.066 1.00 82.50 225 ARG A N 1
ATOM 1712 C CA . ARG A 1 225 ? 16.855 1.771 -11.682 1.00 82.50 225 ARG A CA 1
ATOM 1713 C C . ARG A 1 225 ? 15.738 2.800 -11.540 1.00 82.50 225 ARG A C 1
ATOM 1715 O O . ARG A 1 225 ? 14.886 2.653 -10.675 1.00 82.50 225 ARG A O 1
ATOM 1722 N N . GLU A 1 226 ? 15.753 3.803 -12.405 1.00 85.19 226 GLU A N 1
ATOM 1723 C CA . GLU A 1 226 ? 14.868 4.968 -12.349 1.00 85.19 226 GLU A CA 1
ATOM 1724 C C . GLU A 1 226 ? 13.371 4.609 -12.426 1.00 85.19 226 GLU A C 1
ATOM 1726 O O . GLU A 1 226 ? 12.646 4.941 -11.485 1.00 85.19 226 GLU A O 1
ATOM 1731 N N . PRO A 1 227 ? 12.879 3.855 -13.433 1.00 81.38 227 PRO A N 1
ATOM 1732 C CA . PRO A 1 227 ? 11.466 3.466 -13.483 1.00 81.38 227 PRO A CA 1
ATOM 1733 C C . PRO A 1 227 ? 11.068 2.487 -12.380 1.00 81.38 227 PRO A C 1
ATOM 1735 O O . PRO A 1 227 ? 9.912 2.485 -11.969 1.00 81.38 227 PRO A O 1
ATOM 1738 N N . SER A 1 228 ? 12.000 1.659 -11.893 1.00 85.94 228 SER A N 1
ATOM 1739 C CA . SER A 1 228 ? 11.701 0.704 -10.822 1.00 85.94 228 SER A CA 1
ATOM 1740 C C . SER A 1 228 ? 11.351 1.429 -9.529 1.00 85.94 228 SER A C 1
ATOM 1742 O O . SER A 1 228 ? 10.412 1.034 -8.847 1.00 85.94 228 SER A O 1
ATOM 1744 N N . LEU A 1 229 ? 12.077 2.507 -9.215 1.00 89.69 229 LEU A N 1
ATOM 1745 C CA . LEU A 1 229 ? 11.795 3.344 -8.050 1.00 89.69 229 LEU A CA 1
ATOM 1746 C C . LEU A 1 229 ? 10.430 4.019 -8.175 1.00 89.69 229 LEU A C 1
ATOM 1748 O O . LEU A 1 229 ? 9.660 3.996 -7.223 1.00 89.69 229 LEU A O 1
ATOM 1752 N N . LEU A 1 230 ? 10.099 4.562 -9.351 1.00 89.06 230 LEU A N 1
ATOM 1753 C CA . LEU A 1 230 ? 8.798 5.195 -9.576 1.00 89.06 230 LEU A CA 1
ATOM 1754 C C . LEU A 1 230 ? 7.648 4.187 -9.455 1.00 89.06 230 LEU A C 1
ATOM 1756 O O . LEU A 1 230 ? 6.688 4.439 -8.732 1.00 89.06 230 LEU A O 1
ATOM 1760 N N . LEU A 1 231 ? 7.760 3.031 -10.115 1.00 85.69 231 LEU A N 1
ATOM 1761 C CA . LEU A 1 231 ? 6.745 1.976 -10.068 1.00 85.69 231 LEU A CA 1
ATOM 1762 C C . LEU A 1 231 ? 6.574 1.406 -8.659 1.00 85.69 231 LEU A C 1
ATOM 1764 O O . LEU A 1 231 ? 5.446 1.166 -8.238 1.00 85.69 231 LEU A O 1
ATOM 1768 N N . ALA A 1 232 ? 7.667 1.216 -7.921 1.00 89.50 232 ALA A N 1
ATOM 1769 C CA . ALA A 1 232 ? 7.596 0.776 -6.536 1.00 89.50 232 ALA A CA 1
ATOM 1770 C C . ALA A 1 232 ? 6.995 1.848 -5.627 1.00 89.50 232 ALA A C 1
ATOM 1772 O O . ALA A 1 232 ? 6.153 1.510 -4.811 1.00 89.50 232 ALA A O 1
ATOM 1773 N N . ALA A 1 233 ? 7.341 3.128 -5.798 1.00 91.62 233 ALA A N 1
ATOM 1774 C CA . ALA A 1 233 ? 6.738 4.210 -5.019 1.00 91.62 233 ALA A CA 1
ATOM 1775 C C . ALA A 1 233 ? 5.226 4.279 -5.215 1.00 91.62 233 ALA A C 1
ATOM 1777 O O . ALA A 1 233 ? 4.465 4.389 -4.257 1.00 91.62 233 ALA A O 1
ATOM 1778 N N . VAL A 1 234 ? 4.807 4.173 -6.472 1.00 89.50 234 VAL A N 1
ATOM 1779 C CA . VAL A 1 234 ? 3.405 4.122 -6.860 1.00 89.50 234 VAL A CA 1
ATOM 1780 C C . VAL A 1 234 ? 2.708 2.892 -6.276 1.00 89.50 234 VAL A C 1
ATOM 1782 O O . VAL A 1 234 ? 1.625 3.024 -5.716 1.00 89.50 234 VAL A O 1
ATOM 1785 N N . ALA A 1 235 ? 3.312 1.709 -6.382 1.00 86.81 235 ALA A N 1
ATOM 1786 C CA . ALA A 1 235 ? 2.736 0.486 -5.836 1.00 86.81 235 ALA A CA 1
ATOM 1787 C C . ALA A 1 235 ? 2.635 0.538 -4.307 1.00 86.81 235 ALA A C 1
ATOM 1789 O O . ALA A 1 235 ? 1.614 0.141 -3.757 1.00 86.81 235 ALA A O 1
ATOM 1790 N N . THR A 1 236 ? 3.646 1.082 -3.626 1.00 90.12 236 THR A N 1
ATOM 1791 C CA . THR A 1 236 ? 3.608 1.327 -2.183 1.00 90.12 236 THR A CA 1
ATOM 1792 C C . THR A 1 236 ? 2.478 2.283 -1.827 1.00 90.12 236 THR A C 1
ATOM 1794 O O . THR A 1 236 ? 1.699 1.977 -0.933 1.00 90.12 236 THR A O 1
ATOM 1797 N N . LEU A 1 237 ? 2.344 3.406 -2.542 1.00 89.38 237 LEU A N 1
ATOM 1798 C CA . LEU A 1 237 ? 1.265 4.369 -2.311 1.00 89.38 237 LEU A CA 1
ATOM 1799 C C . LEU A 1 237 ? -0.108 3.715 -2.480 1.00 89.38 237 LEU A C 1
ATOM 1801 O O . LEU A 1 237 ? -0.985 3.907 -1.644 1.00 89.38 237 LEU A O 1
ATOM 1805 N N . LEU A 1 238 ? -0.268 2.924 -3.541 1.00 85.50 238 LEU A N 1
ATOM 1806 C CA . LEU A 1 238 ? -1.495 2.194 -3.821 1.00 85.50 238 LEU A CA 1
ATOM 1807 C C . LEU A 1 238 ? -1.822 1.235 -2.673 1.00 85.50 238 LEU A C 1
ATOM 1809 O O . LEU A 1 238 ? -2.892 1.324 -2.092 1.00 85.50 238 LEU A O 1
ATOM 1813 N N . VAL A 1 239 ? -0.873 0.382 -2.283 1.00 84.38 239 VAL A N 1
ATOM 1814 C CA . VAL A 1 239 ? -1.040 -0.573 -1.179 1.00 84.38 239 VAL A CA 1
ATOM 1815 C C . VAL A 1 239 ? -1.397 0.148 0.128 1.00 84.38 239 VAL A C 1
ATOM 1817 O O . VAL A 1 239 ? -2.355 -0.244 0.788 1.00 84.38 239 VAL A O 1
ATOM 1820 N N . THR A 1 240 ? -0.712 1.240 0.481 1.00 85.69 240 THR A N 1
ATOM 1821 C CA . THR A 1 240 ? -1.016 2.007 1.701 1.00 85.69 240 THR A CA 1
ATOM 1822 C C . THR A 1 240 ? -2.4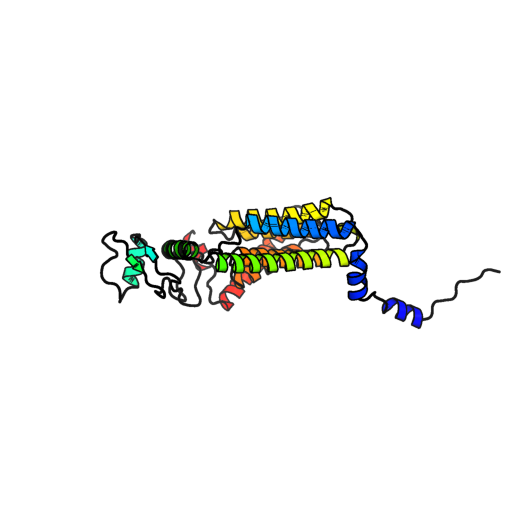38 2.568 1.694 1.00 85.69 240 THR A C 1
ATOM 1824 O O . THR A 1 240 ? -3.146 2.427 2.692 1.00 85.69 240 THR A O 1
ATOM 1827 N N . VAL A 1 241 ? -2.867 3.193 0.592 1.00 84.25 241 VAL A N 1
ATOM 1828 C CA . VAL A 1 241 ? -4.221 3.762 0.486 1.00 84.25 241 VAL A CA 1
ATOM 1829 C C . VAL A 1 241 ? -5.274 2.670 0.645 1.00 84.25 241 VAL A C 1
ATOM 1831 O O . VAL A 1 241 ? -6.239 2.846 1.387 1.00 84.25 241 VAL A O 1
ATOM 1834 N N . GLU A 1 242 ? -5.044 1.522 0.020 1.00 79.44 242 GLU A N 1
ATOM 1835 C CA . GLU A 1 242 ? -5.970 0.396 0.043 1.00 79.44 242 GLU A CA 1
ATOM 1836 C C . GLU A 1 242 ? -6.111 -0.271 1.402 1.00 79.44 242 GLU A C 1
ATOM 1838 O O . GLU A 1 242 ? -7.199 -0.684 1.797 1.00 79.44 242 GLU A O 1
ATOM 1843 N N . LEU A 1 243 ? -5.016 -0.367 2.145 1.00 79.06 243 LEU A N 1
ATOM 1844 C CA . LEU A 1 243 ? -5.038 -0.907 3.500 1.00 79.06 243 LEU A CA 1
ATOM 1845 C C . LEU A 1 243 ? -5.541 0.120 4.523 1.00 79.06 243 LEU A C 1
ATOM 1847 O O . LEU A 1 243 ? -5.625 -0.197 5.708 1.00 79.06 243 LEU A O 1
ATOM 1851 N N . GLY A 1 244 ? -5.847 1.352 4.094 1.00 77.50 244 GLY A N 1
ATOM 1852 C CA . GLY A 1 244 ? -6.194 2.455 4.988 1.00 77.50 244 GLY A CA 1
ATOM 1853 C C . GLY A 1 244 ? -5.061 2.806 5.950 1.00 77.50 244 GLY A C 1
ATOM 1854 O O . GLY A 1 244 ? -5.318 3.275 7.059 1.00 77.50 244 GLY A O 1
ATOM 1855 N N . GLN A 1 245 ? -3.818 2.525 5.556 1.00 80.56 245 GLN A N 1
ATOM 1856 C CA . GLN A 1 245 ? -2.646 2.699 6.400 1.00 80.56 245 GLN A CA 1
ATOM 1857 C C . GLN A 1 245 ? -2.241 4.167 6.523 1.00 80.56 245 GLN A C 1
ATOM 1859 O O . GLN A 1 245 ? -2.499 4.999 5.650 1.00 80.56 245 GLN A O 1
ATOM 1864 N N . GLY A 1 246 ? -1.584 4.482 7.638 1.00 81.75 246 GLY A N 1
ATOM 1865 C CA . GLY A 1 246 ? -1.067 5.814 7.902 1.00 81.75 246 GLY A CA 1
ATOM 1866 C C . GLY A 1 246 ? 0.137 6.174 7.031 1.00 81.75 246 GLY A C 1
ATOM 1867 O O . GLY A 1 246 ? 0.770 5.343 6.377 1.00 81.75 246 GLY A O 1
ATOM 1868 N N . LEU A 1 247 ? 0.506 7.454 7.082 1.00 85.00 247 LEU A N 1
ATOM 1869 C CA . LEU A 1 247 ? 1.707 7.971 6.425 1.00 85.00 247 LEU A CA 1
ATOM 1870 C C . LEU A 1 247 ? 2.991 7.318 6.970 1.00 85.00 247 LEU A C 1
ATOM 1872 O O . LEU A 1 247 ? 3.962 7.174 6.230 1.00 85.00 247 LEU A O 1
ATOM 1876 N N . GLY A 1 248 ? 2.995 6.884 8.234 1.00 84.06 248 GLY A N 1
ATOM 1877 C CA . GLY A 1 248 ? 4.126 6.174 8.829 1.00 84.06 248 GLY A CA 1
ATOM 1878 C C . GLY A 1 248 ? 4.426 4.848 8.126 1.00 84.06 248 GLY A C 1
ATOM 1879 O O . GLY A 1 248 ? 5.544 4.633 7.655 1.00 84.06 248 GLY A O 1
ATOM 1880 N N . GLU A 1 249 ? 3.410 4.000 7.966 1.00 81.81 249 GLU A N 1
ATOM 1881 C CA . GLU A 1 249 ? 3.480 2.749 7.204 1.00 81.81 249 GLU A CA 1
ATOM 1882 C C . GLU A 1 249 ? 3.944 2.975 5.765 1.00 81.81 249 GLU A C 1
ATOM 1884 O O . GLU A 1 249 ? 4.818 2.247 5.290 1.00 81.81 249 GLU A O 1
ATOM 1889 N N . PHE A 1 250 ? 3.423 4.009 5.097 1.00 88.88 250 PHE A N 1
ATOM 1890 C CA . PHE A 1 250 ? 3.864 4.381 3.754 1.00 88.88 250 PHE A CA 1
ATOM 1891 C C . PHE A 1 250 ? 5.366 4.667 3.705 1.00 88.88 250 PHE A C 1
ATOM 1893 O O . PHE A 1 250 ? 6.061 4.127 2.846 1.00 88.88 250 PHE A O 1
ATOM 1900 N N . ILE A 1 251 ? 5.890 5.478 4.633 1.00 91.19 251 ILE A N 1
ATOM 1901 C CA . ILE A 1 251 ? 7.321 5.812 4.679 1.00 91.19 251 ILE A CA 1
ATOM 1902 C C . ILE A 1 251 ? 8.163 4.549 4.895 1.00 91.19 251 ILE A C 1
ATOM 1904 O O . ILE A 1 251 ? 9.142 4.340 4.179 1.00 91.19 251 ILE A O 1
ATOM 1908 N N . ILE A 1 252 ? 7.774 3.685 5.837 1.00 89.12 252 ILE A N 1
ATOM 1909 C CA . ILE A 1 252 ? 8.492 2.435 6.137 1.00 89.12 252 ILE A CA 1
ATOM 1910 C C . ILE A 1 252 ? 8.513 1.515 4.905 1.00 89.12 252 ILE A C 1
ATOM 1912 O O . ILE A 1 252 ? 9.568 1.012 4.498 1.00 89.12 252 ILE A O 1
ATOM 1916 N N . ALA A 1 253 ? 7.359 1.321 4.270 1.00 89.06 253 ALA A N 1
ATOM 1917 C CA . ALA A 1 253 ? 7.212 0.490 3.081 1.00 89.06 253 ALA A CA 1
ATOM 1918 C C . ALA A 1 253 ? 7.962 1.075 1.868 1.00 89.06 253 ALA A C 1
ATOM 1920 O O . ALA A 1 253 ? 8.592 0.344 1.104 1.00 89.06 253 ALA A O 1
ATOM 1921 N N . LEU A 1 254 ? 7.973 2.400 1.715 1.00 93.19 254 LEU A N 1
ATOM 1922 C CA . LEU A 1 254 ? 8.665 3.083 0.625 1.00 93.19 254 LEU A CA 1
ATOM 1923 C C . LEU A 1 254 ? 10.184 2.986 0.781 1.00 93.19 254 LEU A C 1
ATOM 1925 O O . LEU A 1 254 ? 10.879 2.607 -0.162 1.00 93.19 254 LEU A O 1
ATOM 1929 N N . SER A 1 255 ? 10.705 3.291 1.974 1.00 91.50 255 SER A N 1
ATOM 1930 C CA . SER A 1 255 ? 12.139 3.205 2.269 1.00 91.50 255 SER A CA 1
ATOM 1931 C C . SER A 1 255 ? 12.667 1.783 2.095 1.00 91.50 255 SER A C 1
ATOM 1933 O O . SER A 1 255 ? 13.731 1.597 1.501 1.00 91.50 255 SER A O 1
ATOM 1935 N N . SER A 1 256 ? 11.916 0.775 2.549 1.00 89.94 256 SER A N 1
ATOM 1936 C CA . SER A 1 256 ? 12.297 -0.635 2.393 1.00 89.94 256 SER A CA 1
ATOM 1937 C C . SER A 1 256 ? 12.330 -1.068 0.921 1.00 89.94 256 SER A C 1
ATOM 1939 O O . SER A 1 256 ? 13.328 -1.642 0.471 1.00 89.94 256 SER A O 1
ATOM 1941 N N . ALA A 1 257 ? 11.306 -0.717 0.133 1.00 91.00 257 ALA A N 1
ATOM 1942 C CA . ALA A 1 257 ? 11.261 -0.998 -1.301 1.00 91.00 257 ALA A CA 1
ATOM 1943 C C . ALA A 1 257 ? 12.394 -0.294 -2.067 1.00 91.00 257 ALA A C 1
ATOM 1945 O O . ALA A 1 257 ? 13.051 -0.901 -2.918 1.00 91.00 257 ALA A O 1
ATOM 1946 N N . PHE A 1 258 ? 12.681 0.967 -1.736 1.00 92.81 258 PHE A N 1
ATOM 1947 C CA . PHE A 1 258 ? 13.765 1.731 -2.356 1.00 92.81 258 PHE A CA 1
ATOM 1948 C C . PHE A 1 258 ? 15.134 1.150 -2.015 1.00 92.81 258 PHE A C 1
ATOM 1950 O O . PHE A 1 258 ? 15.955 0.957 -2.914 1.00 92.81 258 PHE A O 1
ATOM 1957 N N . ALA A 1 259 ? 15.374 0.805 -0.748 1.00 90.50 259 ALA A N 1
ATOM 1958 C CA . ALA A 1 259 ? 16.602 0.138 -0.330 1.00 90.50 259 ALA A CA 1
ATOM 1959 C C . ALA A 1 259 ? 16.808 -1.179 -1.094 1.00 90.50 259 ALA A C 1
ATOM 1961 O O . ALA A 1 259 ? 17.916 -1.448 -1.569 1.00 90.50 259 ALA A O 1
ATOM 1962 N N . ALA A 1 260 ? 15.737 -1.958 -1.289 1.00 88.44 260 ALA A N 1
ATOM 1963 C CA . ALA A 1 260 ? 15.789 -3.204 -2.047 1.00 88.44 260 ALA A CA 1
ATOM 1964 C C . ALA A 1 260 ? 16.197 -2.941 -3.499 1.00 88.44 260 ALA A C 1
ATOM 1966 O O . ALA A 1 260 ? 17.133 -3.559 -4.004 1.00 88.44 260 ALA A O 1
ATOM 1967 N N . ILE A 1 261 ? 15.552 -1.978 -4.156 1.00 89.19 261 ILE A N 1
ATOM 1968 C CA . ILE A 1 261 ? 15.800 -1.626 -5.560 1.00 89.19 261 ILE A CA 1
ATOM 1969 C C . ILE A 1 261 ? 17.222 -1.107 -5.791 1.00 89.19 261 ILE A C 1
ATOM 1971 O O . ILE A 1 261 ? 17.871 -1.492 -6.774 1.00 89.19 261 ILE A O 1
ATOM 1975 N N . LEU A 1 262 ? 17.705 -0.237 -4.902 1.00 87.75 262 LEU A N 1
ATOM 1976 C CA . LEU A 1 262 ? 19.020 0.391 -5.015 1.00 87.75 262 LEU A CA 1
ATOM 1977 C C . LEU A 1 262 ? 20.152 -0.621 -4.809 1.00 87.75 262 LEU A C 1
ATOM 1979 O O . LEU A 1 262 ? 21.132 -0.600 -5.559 1.00 87.75 262 LEU A O 1
ATOM 1983 N N . TRP A 1 263 ? 20.007 -1.537 -3.847 1.00 86.81 263 TRP A N 1
ATOM 1984 C CA . TRP A 1 263 ? 21.036 -2.539 -3.545 1.00 86.81 263 TRP A CA 1
ATOM 1985 C C . TRP A 1 263 ? 21.009 -3.745 -4.499 1.00 86.81 263 TRP A C 1
ATOM 1987 O O . TRP A 1 263 ? 22.016 -4.445 -4.672 1.00 86.81 263 TRP A O 1
ATOM 1997 N N . LEU A 1 264 ? 19.887 -3.978 -5.190 1.00 81.69 264 LEU A N 1
ATOM 1998 C CA . LEU A 1 264 ? 19.781 -4.988 -6.242 1.00 81.69 264 LEU A CA 1
ATOM 1999 C C . LEU A 1 264 ? 20.526 -4.511 -7.506 1.00 81.69 264 LEU A C 1
ATOM 2001 O O . LEU A 1 264 ? 19.960 -3.931 -8.438 1.00 81.69 264 LEU A O 1
ATOM 2005 N N . ASN A 1 265 ? 21.842 -4.727 -7.544 1.00 67.19 265 ASN A N 1
ATOM 2006 C CA . ASN A 1 265 ? 22.672 -4.417 -8.710 1.00 67.19 265 ASN A CA 1
ATOM 2007 C C . ASN A 1 265 ? 23.382 -5.662 -9.251 1.00 67.19 265 ASN A C 1
ATOM 2009 O O . ASN A 1 265 ? 24.390 -6.038 -8.682 1.00 67.19 265 ASN A O 1
ATOM 2013 N N . HIS A 1 266 ? 22.900 -6.277 -10.336 1.00 60.84 266 HIS A N 1
ATOM 2014 C CA . HIS A 1 266 ? 23.413 -7.519 -10.952 1.00 60.84 266 HIS A CA 1
ATOM 2015 C C . HIS A 1 266 ? 23.565 -8.721 -9.994 1.00 60.84 266 HIS A C 1
ATOM 2017 O O . HIS A 1 266 ? 24.426 -8.771 -9.108 1.00 60.84 266 HIS A O 1
ATOM 2023 N N . ILE A 1 267 ? 22.730 -9.737 -10.204 1.00 57.53 267 ILE A N 1
ATOM 2024 C CA . ILE A 1 267 ? 22.710 -10.974 -9.419 1.00 57.53 267 ILE A CA 1
ATOM 2025 C C . ILE A 1 267 ? 23.870 -11.854 -9.898 1.00 57.53 267 ILE A C 1
ATOM 2027 O O . ILE A 1 267 ? 23.778 -12.481 -10.946 1.00 57.53 267 ILE A O 1
ATOM 2031 N N . ARG A 1 268 ? 24.990 -11.864 -9.164 1.00 59.62 268 ARG A N 1
ATOM 2032 C CA . ARG A 1 268 ? 26.131 -12.751 -9.467 1.00 59.62 268 ARG A CA 1
ATOM 2033 C C . ARG A 1 268 ? 26.201 -13.979 -8.549 1.00 59.62 268 ARG A C 1
ATOM 2035 O O . ARG A 1 268 ? 26.763 -14.980 -8.967 1.00 59.62 268 ARG A O 1
ATOM 2042 N N . THR A 1 269 ? 25.623 -13.945 -7.340 1.00 70.06 269 THR A N 1
ATOM 2043 C CA . THR A 1 269 ? 25.716 -15.044 -6.351 1.00 70.06 269 THR A CA 1
ATOM 2044 C C . THR A 1 269 ? 24.519 -15.092 -5.387 1.00 70.06 269 THR A C 1
ATOM 2046 O O . THR A 1 269 ? 23.904 -14.065 -5.098 1.00 70.06 269 THR A O 1
ATOM 2049 N N . ARG A 1 270 ? 24.208 -16.286 -4.848 1.00 73.75 270 ARG A N 1
ATOM 2050 C CA .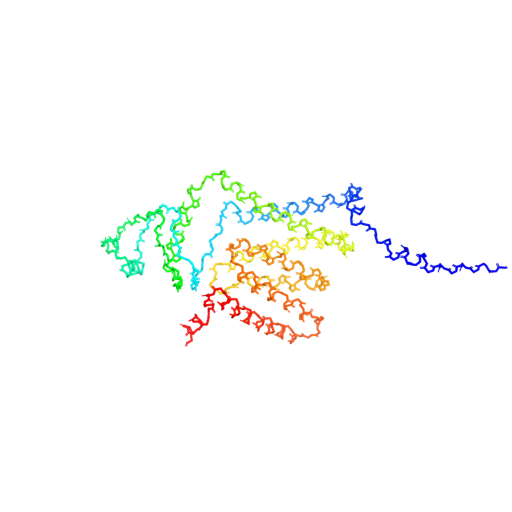 ARG A 1 270 ? 23.108 -16.530 -3.883 1.00 73.75 270 ARG A CA 1
ATOM 2051 C C . ARG A 1 270 ? 23.253 -15.715 -2.587 1.00 73.75 270 ARG A C 1
ATOM 2053 O O . ARG A 1 270 ? 22.270 -15.190 -2.078 1.00 73.75 270 ARG A O 1
ATOM 2060 N N . THR A 1 271 ? 24.481 -15.523 -2.105 1.00 81.31 271 THR A N 1
ATOM 2061 C CA . THR A 1 271 ? 24.794 -14.747 -0.889 1.00 81.31 271 THR A CA 1
ATOM 2062 C C . THR A 1 271 ? 24.394 -13.278 -1.003 1.00 81.31 271 THR A C 1
ATOM 2064 O O . THR A 1 271 ? 24.052 -12.639 -0.012 1.00 81.31 271 THR A O 1
ATOM 2067 N N . LYS A 1 272 ? 24.384 -12.733 -2.224 1.00 75.38 272 LYS A N 1
ATOM 2068 C CA . LYS A 1 272 ? 23.982 -11.348 -2.465 1.00 75.38 272 LYS A CA 1
ATOM 2069 C C . LYS A 1 272 ? 22.518 -11.101 -2.110 1.00 75.38 272 LYS A C 1
ATOM 2071 O O . LYS A 1 272 ? 22.197 -10.014 -1.645 1.00 75.38 272 LYS A O 1
ATOM 2076 N N . LEU A 1 273 ? 21.652 -12.099 -2.300 1.00 75.81 273 LEU A N 1
ATOM 2077 C CA . LEU A 1 273 ? 20.237 -11.982 -1.956 1.00 75.81 273 LEU A CA 1
ATOM 2078 C C . LEU A 1 273 ? 20.050 -11.862 -0.437 1.00 75.81 273 LEU A C 1
ATOM 2080 O O . LEU A 1 273 ? 19.312 -10.994 0.016 1.00 75.81 273 LEU A O 1
ATOM 2084 N N . LEU A 1 274 ? 20.791 -12.659 0.342 1.00 81.69 274 LEU A N 1
ATOM 2085 C CA . LEU A 1 274 ? 20.802 -12.559 1.805 1.00 81.69 274 LEU A CA 1
ATOM 2086 C C . LEU A 1 274 ? 21.341 -11.203 2.278 1.00 81.69 274 LEU A C 1
ATOM 2088 O O . LEU A 1 274 ? 20.769 -10.602 3.181 1.00 81.69 274 LEU A O 1
ATOM 2092 N N . ALA A 1 275 ? 22.388 -10.680 1.634 1.00 82.88 275 ALA A N 1
ATOM 2093 C CA . ALA A 1 275 ? 22.936 -9.365 1.966 1.00 82.88 275 ALA A CA 1
ATOM 2094 C C . ALA A 1 275 ? 21.953 -8.216 1.668 1.00 82.88 275 ALA A C 1
ATOM 2096 O O . ALA A 1 275 ? 21.827 -7.297 2.472 1.00 82.88 275 ALA A O 1
ATOM 2097 N N . VAL A 1 276 ? 21.224 -8.279 0.545 1.00 83.69 276 VAL A N 1
ATOM 2098 C CA . VAL A 1 276 ? 20.152 -7.318 0.222 1.00 83.69 276 VAL A CA 1
ATOM 2099 C C . VAL A 1 276 ? 19.036 -7.403 1.265 1.00 83.69 276 VAL A C 1
ATOM 2101 O O . VAL A 1 276 ? 18.589 -6.372 1.762 1.00 83.69 276 VAL A O 1
ATOM 2104 N N . GLY A 1 277 ? 18.617 -8.617 1.636 1.00 82.69 277 GLY A N 1
ATOM 2105 C CA . GLY A 1 277 ? 17.629 -8.839 2.694 1.00 82.69 277 GLY A CA 1
ATOM 2106 C C . GLY A 1 277 ? 18.064 -8.239 4.034 1.00 82.69 277 GLY A C 1
ATOM 2107 O O . GLY A 1 277 ? 17.317 -7.483 4.643 1.00 82.69 277 GLY A O 1
ATOM 2108 N N . GLY A 1 278 ? 19.306 -8.484 4.455 1.00 86.62 278 GLY A N 1
ATOM 2109 C CA . GLY A 1 278 ? 19.857 -7.906 5.684 1.00 86.62 278 GLY A CA 1
ATOM 2110 C C . GLY A 1 278 ? 19.927 -6.375 5.650 1.00 86.62 278 GLY A C 1
ATOM 2111 O O . GLY A 1 278 ? 19.518 -5.718 6.604 1.00 86.62 278 GLY A O 1
ATOM 2112 N N . PHE A 1 279 ? 20.382 -5.789 4.538 1.00 87.69 279 PHE A N 1
ATOM 2113 C CA . PHE A 1 279 ? 20.459 -4.332 4.396 1.00 87.69 279 PHE A CA 1
ATOM 2114 C C . PHE A 1 279 ? 19.072 -3.678 4.405 1.00 87.69 279 PHE A C 1
ATOM 2116 O O . PHE A 1 279 ? 18.847 -2.698 5.111 1.00 87.69 279 PHE A O 1
ATOM 2123 N N . THR A 1 280 ? 18.121 -4.245 3.660 1.00 86.75 280 THR A N 1
ATOM 2124 C CA . THR A 1 280 ? 16.732 -3.760 3.632 1.00 86.75 280 THR A CA 1
ATOM 2125 C C . THR A 1 280 ? 16.060 -3.882 4.992 1.00 86.75 280 THR A C 1
ATOM 2127 O O . THR A 1 280 ? 15.391 -2.937 5.406 1.00 86.75 280 THR A O 1
ATOM 2130 N N . ALA A 1 281 ? 16.290 -4.972 5.730 1.00 86.25 281 ALA A N 1
ATOM 2131 C CA . ALA A 1 281 ? 15.816 -5.122 7.103 1.00 86.25 281 ALA A CA 1
ATOM 2132 C C . ALA A 1 281 ? 16.404 -4.047 8.032 1.00 86.25 281 ALA A C 1
ATOM 2134 O O . ALA A 1 281 ? 15.660 -3.432 8.792 1.00 86.25 281 ALA A O 1
ATOM 2135 N N . GLY A 1 282 ? 17.704 -3.755 7.920 1.00 90.00 282 GLY A N 1
ATOM 2136 C CA . GLY A 1 282 ? 18.358 -2.686 8.681 1.00 90.00 282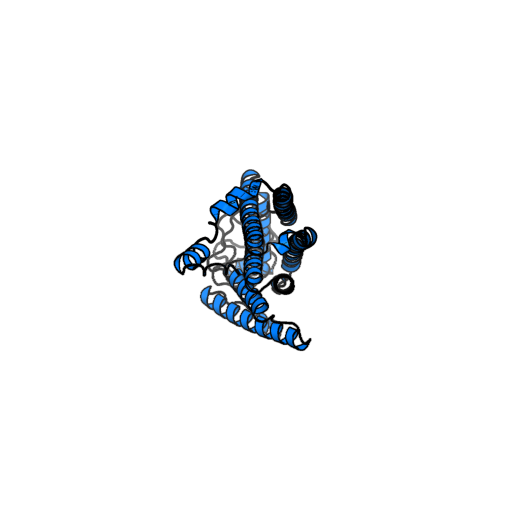 GLY A CA 1
ATOM 2137 C C . GLY A 1 282 ? 17.772 -1.301 8.390 1.00 90.00 282 GLY A C 1
ATOM 2138 O O . GLY A 1 282 ? 17.445 -0.566 9.320 1.00 90.00 282 GLY A O 1
ATOM 2139 N N . VAL A 1 283 ? 17.567 -0.965 7.111 1.00 89.69 283 VAL A N 1
ATOM 2140 C CA . VAL A 1 283 ? 16.911 0.294 6.714 1.00 89.69 283 VAL A CA 1
ATOM 2141 C C . VAL A 1 283 ? 15.481 0.349 7.245 1.00 89.69 283 VAL A C 1
ATOM 2143 O O . VAL A 1 283 ? 15.093 1.348 7.835 1.00 89.69 283 VAL A O 1
ATOM 2146 N N . THR A 1 284 ? 14.716 -0.733 7.099 1.00 88.25 284 THR A N 1
ATOM 2147 C CA . THR A 1 284 ? 13.327 -0.807 7.576 1.00 88.25 284 THR A CA 1
ATOM 2148 C C . THR A 1 284 ? 13.250 -0.614 9.087 1.00 88.25 284 THR A C 1
ATOM 2150 O O . THR A 1 284 ? 12.399 0.137 9.551 1.00 88.25 284 THR A O 1
ATOM 2153 N N . ALA A 1 285 ? 14.153 -1.234 9.853 1.00 86.00 285 ALA A N 1
ATOM 2154 C CA . ALA A 1 285 ? 14.224 -1.074 11.303 1.00 86.00 285 ALA A CA 1
ATOM 2155 C C . ALA A 1 285 ? 14.555 0.372 11.697 1.00 86.00 285 ALA A C 1
ATOM 2157 O O . ALA A 1 285 ? 13.880 0.946 12.548 1.00 86.00 285 ALA A O 1
ATOM 2158 N N . LEU A 1 286 ? 15.542 0.990 11.043 1.00 89.31 286 LEU A N 1
ATOM 2159 C CA . LEU A 1 286 ? 15.928 2.374 11.320 1.00 89.31 286 LEU A CA 1
ATOM 2160 C C . LEU A 1 286 ? 14.808 3.358 10.955 1.00 89.31 286 LEU A C 1
ATOM 2162 O O . LEU A 1 286 ? 14.499 4.254 11.740 1.00 89.31 286 LEU A O 1
ATOM 2166 N N . THR A 1 287 ? 14.149 3.162 9.810 1.00 89.50 287 THR A N 1
ATOM 2167 C CA . THR A 1 287 ? 12.983 3.955 9.407 1.00 89.50 287 THR A CA 1
ATOM 2168 C C . THR A 1 287 ? 11.812 3.744 10.362 1.00 89.50 287 THR A C 1
ATOM 2170 O O . THR A 1 287 ? 11.187 4.722 10.753 1.00 89.50 287 THR A O 1
ATOM 2173 N N . ALA A 1 288 ? 11.533 2.513 10.796 1.00 85.00 288 ALA A N 1
ATOM 2174 C CA . ALA A 1 288 ? 10.466 2.235 11.757 1.00 85.00 288 ALA A CA 1
ATOM 2175 C C . ALA A 1 288 ? 10.721 2.917 13.109 1.00 85.00 288 ALA A C 1
ATOM 2177 O O . ALA A 1 288 ? 9.806 3.513 13.668 1.00 85.00 288 ALA A O 1
ATOM 2178 N N . ILE A 1 289 ? 11.965 2.909 13.602 1.00 84.81 289 ILE A N 1
ATOM 2179 C CA . ILE A 1 289 ? 12.343 3.643 14.818 1.00 84.81 289 ILE A CA 1
ATOM 2180 C C . ILE A 1 289 ? 12.152 5.152 14.612 1.00 84.81 289 ILE A C 1
ATOM 2182 O O . ILE A 1 289 ? 11.519 5.808 15.435 1.00 84.81 289 ILE A O 1
ATOM 2186 N N . GLY A 1 290 ? 12.657 5.705 13.504 1.00 84.81 290 GLY A N 1
ATOM 2187 C CA . GLY A 1 290 ? 12.562 7.138 13.214 1.00 84.81 290 GLY A CA 1
ATOM 2188 C C . GLY A 1 290 ? 11.120 7.629 13.064 1.00 84.81 290 GLY A C 1
ATOM 2189 O O . GLY A 1 290 ? 10.743 8.634 13.663 1.00 84.81 290 GLY A O 1
ATOM 2190 N N . VAL A 1 291 ? 10.293 6.894 12.316 1.00 84.62 291 VAL A N 1
ATOM 2191 C CA . VAL A 1 291 ? 8.860 7.185 12.169 1.00 84.62 291 VAL A CA 1
ATOM 2192 C C . VAL A 1 291 ? 8.145 7.014 13.508 1.00 84.62 291 VAL A C 1
ATOM 2194 O O . VAL A 1 291 ? 7.274 7.816 13.820 1.00 84.62 291 VAL A O 1
ATOM 2197 N N . GLY A 1 292 ? 8.534 6.035 14.330 1.00 78.00 292 GLY A N 1
ATOM 2198 C CA . GLY A 1 292 ? 7.944 5.831 15.654 1.00 78.00 292 GLY A CA 1
ATOM 2199 C C . GLY A 1 292 ? 8.164 7.000 16.595 1.00 78.00 292 GLY A C 1
ATOM 2200 O O . GLY A 1 292 ? 7.226 7.481 17.224 1.00 78.00 292 GLY A O 1
ATOM 2201 N N . ILE A 1 293 ? 9.387 7.524 16.619 1.00 81.62 293 ILE A N 1
ATOM 2202 C CA . ILE A 1 293 ? 9.708 8.730 17.384 1.00 81.62 293 ILE A CA 1
ATOM 2203 C C . ILE A 1 293 ? 8.917 9.930 16.844 1.00 81.62 293 ILE A C 1
ATOM 2205 O O . ILE A 1 293 ? 8.346 10.683 17.626 1.00 81.62 293 ILE A O 1
ATOM 2209 N N . LEU A 1 294 ? 8.850 10.094 15.518 1.00 81.19 294 LEU A N 1
ATOM 2210 C CA . LEU A 1 294 ? 8.177 11.234 14.889 1.00 81.19 294 LEU A CA 1
ATOM 2211 C C . LEU A 1 294 ? 6.655 11.224 15.091 1.00 81.19 294 LEU A C 1
ATOM 2213 O O . LEU A 1 294 ? 6.049 12.282 15.230 1.00 81.19 294 LEU A O 1
ATOM 2217 N N . MET A 1 295 ? 6.044 10.041 15.082 1.00 76.00 295 MET A N 1
ATOM 2218 C CA . MET A 1 295 ? 4.595 9.864 15.201 1.00 76.00 295 MET A CA 1
ATOM 2219 C C . MET A 1 295 ? 4.138 9.669 16.652 1.00 76.00 295 MET A C 1
ATOM 2221 O O . MET A 1 295 ? 2.961 9.402 16.876 1.00 76.00 295 MET A O 1
ATOM 2225 N N . GLU A 1 296 ? 5.054 9.749 17.627 1.00 68.94 296 GLU A N 1
ATOM 2226 C CA . GLU A 1 296 ? 4.824 9.344 19.025 1.00 68.94 296 GLU A CA 1
ATOM 2227 C C . GLU A 1 296 ? 4.284 7.901 19.152 1.00 68.94 296 GLU A C 1
ATOM 2229 O O . GLU A 1 296 ? 3.715 7.509 20.172 1.00 68.94 296 GLU A O 1
ATOM 2234 N N . GLN A 1 297 ? 4.474 7.082 18.114 1.00 63.97 297 GLN A N 1
ATOM 2235 C CA . GLN A 1 297 ? 4.051 5.692 18.074 1.00 63.97 297 GLN A CA 1
ATOM 2236 C C . GLN A 1 297 ? 5.229 4.816 18.478 1.00 63.97 297 GLN A C 1
ATOM 2238 O O . GLN A 1 297 ? 6.236 4.728 17.780 1.00 63.97 297 GLN A O 1
ATOM 2243 N N . THR A 1 298 ? 5.123 4.116 19.607 1.00 55.81 298 THR A N 1
ATOM 2244 C CA . THR A 1 298 ? 6.133 3.113 19.961 1.00 55.81 298 THR A CA 1
ATOM 2245 C C . THR A 1 298 ? 5.913 1.872 19.098 1.00 55.81 298 THR A C 1
ATOM 2247 O O . THR A 1 298 ? 5.303 0.901 19.539 1.00 55.81 298 THR A O 1
ATOM 2250 N N . TYR A 1 299 ? 6.380 1.888 17.846 1.00 54.09 299 TYR A N 1
ATOM 2251 C CA . TYR A 1 299 ? 6.367 0.692 17.009 1.00 54.09 299 TYR A CA 1
ATOM 2252 C C . TYR A 1 299 ? 7.250 -0.376 17.667 1.00 54.09 299 TYR A C 1
ATOM 2254 O O . TYR A 1 299 ? 8.473 -0.351 17.582 1.00 54.09 299 TYR A O 1
ATOM 2262 N N . GLY A 1 300 ? 6.621 -1.321 18.359 1.00 48.47 300 GLY A N 1
ATOM 2263 C CA . GLY A 1 300 ? 7.063 -2.710 18.406 1.00 48.47 300 GLY A CA 1
ATOM 2264 C C . GLY A 1 300 ? 8.374 -3.063 19.108 1.00 48.47 300 GLY A C 1
ATOM 2265 O O . GLY A 1 300 ? 8.676 -4.251 19.131 1.00 48.47 300 GLY A O 1
ATOM 2266 N N . VAL A 1 301 ? 9.117 -2.152 19.749 1.00 43.50 301 VAL A N 1
ATOM 2267 C CA . VAL A 1 301 ? 10.156 -2.622 20.688 1.00 43.50 301 VAL A CA 1
ATOM 2268 C C . VAL A 1 301 ? 9.473 -3.369 21.836 1.00 43.50 301 VAL A C 1
ATOM 2270 O O . VAL A 1 301 ? 9.905 -4.451 22.186 1.00 43.50 301 VAL A O 1
ATOM 2273 N N . VAL A 1 302 ? 8.324 -2.904 22.332 1.00 45.56 302 VAL A N 1
ATOM 2274 C CA . VAL A 1 302 ? 7.637 -3.514 23.489 1.00 45.56 302 VAL A CA 1
ATOM 2275 C C . VAL A 1 302 ? 6.862 -4.806 23.147 1.00 45.56 302 VAL A C 1
ATOM 2277 O O . VAL A 1 302 ? 6.601 -5.619 24.030 1.00 45.56 302 VAL A O 1
ATOM 2280 N N . GLY A 1 303 ? 6.533 -5.056 21.873 1.00 41.34 303 GLY A N 1
ATOM 2281 C CA . GLY A 1 303 ? 5.835 -6.280 21.442 1.00 41.34 303 GLY A CA 1
ATOM 2282 C C . GLY A 1 303 ? 6.755 -7.480 21.183 1.00 41.34 303 GLY A C 1
ATOM 2283 O O . GLY A 1 303 ? 6.334 -8.621 21.364 1.00 41.34 303 GLY A O 1
ATOM 2284 N N . ALA A 1 304 ? 8.010 -7.232 20.795 1.00 38.84 304 ALA A N 1
ATOM 2285 C CA . ALA A 1 304 ? 8.978 -8.285 20.483 1.00 38.84 304 ALA A CA 1
ATOM 2286 C C . ALA A 1 304 ? 9.479 -9.032 21.734 1.00 38.84 304 ALA A C 1
ATOM 2288 O O . ALA A 1 304 ? 9.733 -10.230 21.666 1.00 38.84 304 ALA A O 1
ATOM 2289 N N . TRP A 1 305 ? 9.565 -8.357 22.886 1.00 38.66 305 TRP A N 1
ATOM 2290 C CA . TRP A 1 305 ? 10.036 -8.967 24.139 1.00 38.66 305 TRP A CA 1
ATOM 2291 C C . TRP A 1 305 ? 8.970 -9.760 24.891 1.00 38.66 305 TRP A C 1
ATOM 2293 O O . TRP A 1 305 ? 9.304 -10.450 25.839 1.00 38.66 305 TRP A O 1
ATOM 2303 N N . ARG A 1 306 ? 7.687 -9.677 24.511 1.00 35.03 306 ARG A N 1
ATOM 2304 C CA . ARG A 1 306 ? 6.619 -10.412 25.219 1.00 35.03 306 ARG A CA 1
ATOM 2305 C C . ARG A 1 306 ? 6.450 -11.863 24.749 1.00 35.03 306 ARG A C 1
ATOM 2307 O O . ARG A 1 306 ? 5.587 -12.561 25.270 1.00 35.03 306 ARG A O 1
ATOM 2314 N N . TRP A 1 307 ? 7.259 -12.280 23.775 1.00 35.41 307 TRP A N 1
ATOM 2315 C CA . TRP A 1 307 ? 7.326 -13.636 23.218 1.00 35.41 307 TRP A CA 1
ATOM 2316 C C . TRP A 1 307 ? 8.754 -14.221 23.234 1.00 35.41 307 TRP A C 1
ATOM 2318 O O . TRP A 1 307 ? 8.998 -15.239 22.587 1.00 35.41 307 TRP A O 1
ATOM 2328 N N . LEU A 1 308 ? 9.679 -13.579 23.958 1.00 33.94 308 LEU A N 1
ATOM 2329 C CA . LEU A 1 308 ? 10.980 -14.117 24.370 1.00 33.94 308 LEU A CA 1
ATOM 2330 C C . LEU A 1 308 ? 10.958 -14.314 25.887 1.00 33.94 308 LEU A C 1
ATOM 2332 O O . LEU A 1 308 ? 11.508 -15.338 26.340 1.00 33.94 308 LEU A O 1
#

Secondary structure (DSSP, 8-state):
---PPPPPPHHHHHHHHH-PPPHHHHHHHGGG-HHHHHHHHHHHHHHHHHHHHTTTTSPP----TT---SS-EE-SS-EEE---HHHHHHHHHH-SSS-S-TTTTPPEEEPTT-EEE-TTS---HHHHHHHHHHHHHHHHT--HHHHHHHHHHHHHHHHHHHHHHHHHHHHH-HHHHH-HHHHHHHHHHHHHHHHHHHHHTTSSS-TTHHHHHHHHHHHHHHS-HHHHHHHHHHHHHHHHHHTT--HHHHHHHHHHHHHHHHH------HHHHHHHHHHHHHHHHHHHHHHHHHTT---SHHHHGGG-

Foldseek 3Di:
DDDDPDDDDPVVVVVVVVPPPDPVVVVVVPPPDPLSVVLLVVLLVLLVVLLVLLVLLAQADADDFFWAAQAFDWQQAWFKDQQDLVNLVVCVVVDPPDPDPNPPSDIDTDHGGHGLDGGRDGQHPSSVVVSVRSSVVVSVPDDPVVSVVSSVVLSVVSSVLSVVLVSVCVVPPVPQSVDPVSSVVLSVLLSVLQSVLVVLVVDPPNCSLVSLLVNLVVLLVVDPLVSSLSVSLSSLVNSCSSNVYDPLSSQLSSQLSNLLSVQPDDDPDPVSVVVSVVRSVVRSVVSNVVSCVVVVIPPDPVPVVVVD